Protein AF-A0A536BMU5-F1 (afdb_monomer)

Nearest PDB structures (foldseek):
  5yei-assembly2_E  TM=9.840E-01  e=1.127E-15  Pseudomonas aeruginosa PAO1
  3ab2-assembly2_G  TM=9.308E-01  e=4.205E-14  Corynebacterium glutamicum
  3ab2-assembly1_C  TM=9.371E-01  e=3.118E-13  Corynebacterium glutamicum
  3l76-assembly1_B  TM=8.341E-01  e=1.634E-13  Synechocystis sp. PCC 6803
  3ab2-assembly3_I  TM=9.036E-01  e=4.136E-12  Corynebacterium glutamicum

Sequence (186 aa):
MARPVLVQKFGGSSLGTPGRIKRAAKRVAASQRAGYDVVVVVSAMGDSTDRLLTLASRIAKDPAARELDLLLSTGEGVSAPLMSMALTELGVPAVSLLGFQAGIQTDRRHAKARIVGLTPGRIERELAAGNVVVVAGFQGSRRRLARSSPTCAASTPRIHDSCRMRDCCPISPTRRCSSWPALAPA

Radius of gyration: 17.26 Å; Cα contacts (8 Å, |Δi|>4): 324; chains: 1; bounding box: 46×47×44 Å

Foldseek 3Di:
DDFAADEAEDEQVQAQDLVSLLVVLVVQLVVLVVRYLYEYEYAFHHCVLVVLVVVVCVVDVDDDLLVNLVSRLVRLVVRQVSSQVSNVVVVAAADEDEAVLCQFAWDPDAPATDGPDGDRVNVVVCSVVRYHYYYHAFWHDHDDPDDDDDDDDDDDPRRTGTHHCVPDDDDDPDDDPPPDDDDDDD

Mean predicted aligned error: 11.59 Å

Secondary structure (DSSP, 8-state):
-PPPEEEEEE-HHHHSSHHHHHHHHHHHHHHHHTT-EEEEEE---TTHHHHHHHHHHHH-SS--HHHHHHHHHHHHHHHHHHHHHHHHHTT--EEEE-TTTTTEEE-S-TTSPPEEEE-THHHHHHHHTTPEEEEESS-BEE------------------B---GGG-PPP-SSS-GGGPPPPPP-

Structure (mmCIF, N/CA/C/O backbone):
data_AF-A0A536BMU5-F1
#
_entry.id   AF-A0A536BMU5-F1
#
loop_
_atom_site.group_PDB
_atom_site.id
_atom_site.type_symbol
_atom_site.label_atom_id
_atom_site.label_alt_id
_atom_site.label_comp_id
_atom_site.label_asym_id
_atom_site.label_entity_id
_atom_site.label_seq_id
_atom_site.pdbx_PDB_ins_code
_atom_site.Cartn_x
_atom_site.Cartn_y
_atom_site.Cartn_z
_atom_site.occupancy
_atom_site.B_iso_or_equiv
_atom_site.auth_seq_id
_atom_site.auth_comp_id
_atom_site.auth_asym_id
_atom_site.auth_atom_id
_atom_site.pdbx_PDB_model_num
ATOM 1 N N . MET A 1 1 ? -22.580 -1.652 16.372 1.00 56.22 1 MET A N 1
ATOM 2 C CA . MET A 1 1 ? -22.735 -0.679 15.266 1.00 56.22 1 MET A CA 1
ATOM 3 C C . MET A 1 1 ? -21.602 -0.904 14.279 1.00 56.22 1 MET A C 1
ATOM 5 O O . MET A 1 1 ? -20.488 -1.130 14.733 1.00 56.22 1 MET A O 1
ATOM 9 N N . ALA A 1 2 ? -21.873 -0.912 12.972 1.00 75.56 2 ALA A N 1
ATOM 10 C CA . ALA A 1 2 ? -20.825 -1.078 11.962 1.00 75.56 2 ALA A CA 1
ATOM 11 C C . ALA A 1 2 ? -19.946 0.182 11.911 1.00 75.56 2 ALA A C 1
ATOM 13 O O . ALA A 1 2 ? -20.477 1.292 11.834 1.00 75.56 2 ALA A O 1
ATOM 14 N N . ARG A 1 3 ? -18.623 0.013 11.987 1.00 86.00 3 ARG A N 1
ATOM 15 C CA . ARG A 1 3 ? -17.668 1.121 11.890 1.00 86.00 3 ARG A CA 1
ATOM 16 C C . ARG A 1 3 ? -17.607 1.607 10.434 1.00 86.00 3 ARG A C 1
ATOM 18 O O . ARG A 1 3 ? -17.659 0.787 9.516 1.00 86.00 3 ARG A O 1
ATOM 25 N N . PRO A 1 4 ? -17.538 2.923 10.181 1.00 92.62 4 PRO A N 1
ATOM 26 C CA . PRO A 1 4 ? -17.356 3.430 8.827 1.00 92.62 4 PRO A CA 1
ATOM 27 C C . PRO A 1 4 ? -15.986 3.004 8.281 1.00 92.62 4 PRO A C 1
ATOM 29 O O . PRO A 1 4 ? -14.971 3.116 8.971 1.00 92.62 4 PRO A O 1
ATOM 32 N N . VAL A 1 5 ? -15.959 2.537 7.030 1.00 92.88 5 VAL A N 1
ATOM 33 C CA . VAL A 1 5 ? -14.720 2.129 6.354 1.00 92.88 5 VAL A CA 1
ATOM 34 C C . VAL A 1 5 ? -14.043 3.349 5.731 1.00 92.88 5 VAL A C 1
ATOM 36 O O . VAL A 1 5 ? -14.660 4.078 4.955 1.00 92.88 5 VAL A O 1
ATOM 39 N N . LEU A 1 6 ? -12.763 3.549 6.039 1.00 92.81 6 LEU A N 1
ATOM 40 C CA . LEU A 1 6 ? -11.922 4.612 5.500 1.00 92.81 6 LEU A CA 1
ATOM 41 C C . LEU A 1 6 ? -10.779 4.018 4.675 1.00 92.81 6 LEU A C 1
ATOM 43 O O . LEU A 1 6 ? -9.982 3.229 5.181 1.00 92.81 6 LEU A O 1
ATOM 47 N N . VAL A 1 7 ? -10.655 4.453 3.420 1.00 92.88 7 VAL A N 1
ATOM 48 C CA . VAL A 1 7 ? -9.550 4.058 2.536 1.00 92.88 7 VAL A CA 1
ATOM 49 C C . VAL A 1 7 ? -8.518 5.184 2.459 1.00 92.88 7 VAL A C 1
ATOM 51 O O . VAL A 1 7 ? -8.843 6.288 2.030 1.00 92.88 7 VAL A O 1
ATOM 54 N N . GLN A 1 8 ? -7.270 4.912 2.847 1.00 92.38 8 GLN A N 1
ATOM 55 C CA . GLN A 1 8 ? -6.164 5.878 2.811 1.00 92.38 8 GLN A CA 1
ATOM 56 C C . GLN A 1 8 ? -5.080 5.427 1.839 1.00 92.38 8 GLN A C 1
ATOM 58 O O . GLN A 1 8 ? -4.524 4.343 1.988 1.00 92.38 8 GLN A O 1
ATOM 63 N N . LYS A 1 9 ? -4.734 6.266 0.861 1.00 92.56 9 LYS A N 1
ATOM 64 C CA . LYS A 1 9 ? -3.684 5.964 -0.118 1.00 92.56 9 LYS A CA 1
ATOM 65 C C . LYS A 1 9 ? -2.405 6.738 0.186 1.00 92.56 9 LYS A C 1
ATOM 67 O O . LYS A 1 9 ? -2.439 7.959 0.301 1.00 92.56 9 LYS A O 1
ATOM 72 N N . PHE A 1 10 ? -1.271 6.043 0.204 1.00 91.06 10 PHE A N 1
ATOM 73 C CA . PHE A 1 10 ? 0.055 6.637 0.365 1.00 91.06 10 PHE A CA 1
ATOM 74 C C . PHE A 1 10 ? 0.912 6.385 -0.876 1.00 91.06 10 PHE A C 1
ATOM 76 O O . PHE A 1 10 ? 1.211 5.245 -1.234 1.00 91.06 10 PHE A O 1
ATOM 83 N N . GLY A 1 11 ? 1.300 7.474 -1.543 1.00 87.75 11 GLY A N 1
ATOM 84 C CA . GLY A 1 11 ? 2.200 7.433 -2.695 1.00 87.75 11 GLY A CA 1
ATOM 85 C C . GLY A 1 11 ? 3.668 7.255 -2.295 1.00 87.75 11 GLY A C 1
ATOM 86 O O . GLY A 1 11 ? 4.028 7.352 -1.121 1.00 87.75 11 GLY A O 1
ATOM 87 N N . GLY A 1 12 ? 4.540 7.055 -3.288 1.00 84.62 12 GLY A N 1
ATOM 88 C CA . GLY A 1 12 ? 5.969 6.821 -3.053 1.00 84.62 12 GLY A CA 1
ATOM 89 C C . GLY A 1 12 ? 6.676 7.952 -2.300 1.00 84.62 12 GLY A C 1
ATOM 90 O O . GLY A 1 12 ? 7.516 7.683 -1.441 1.00 84.62 12 GLY A O 1
ATOM 91 N N . SER A 1 13 ? 6.272 9.211 -2.504 1.00 85.25 13 SER A N 1
ATOM 92 C CA . SER A 1 13 ? 6.794 10.353 -1.740 1.00 85.25 13 SER A CA 1
ATOM 93 C C . SER A 1 13 ? 6.479 10.250 -0.243 1.00 85.25 13 SER A C 1
ATOM 95 O O . SER A 1 13 ? 7.315 10.625 0.576 1.00 85.25 13 SER A O 1
ATOM 97 N N . SER A 1 14 ? 5.338 9.672 0.137 1.00 85.88 14 SER A N 1
ATOM 98 C CA . SER A 1 14 ? 4.928 9.458 1.531 1.00 85.88 14 SER A CA 1
ATOM 99 C C . SER A 1 14 ? 5.579 8.232 2.179 1.00 85.88 14 SER A C 1
ATOM 101 O O . SER A 1 14 ? 5.512 8.092 3.396 1.00 85.88 14 SER A O 1
ATOM 103 N N . LEU A 1 15 ? 6.217 7.358 1.394 1.00 91.00 15 LEU A N 1
ATOM 104 C CA . LEU A 1 15 ? 6.793 6.088 1.858 1.00 91.00 15 LEU A CA 1
ATOM 105 C C . LEU A 1 15 ? 8.305 5.977 1.603 1.00 91.00 15 LEU A C 1
ATOM 107 O O . LEU A 1 15 ? 8.914 4.969 1.936 1.00 91.00 15 LEU A O 1
ATOM 111 N N . GLY A 1 16 ? 8.933 7.011 1.034 1.00 88.56 16 GLY A N 1
ATOM 112 C CA . GLY A 1 16 ? 10.317 6.947 0.549 1.00 88.56 16 GLY A CA 1
ATOM 113 C C . GLY A 1 16 ? 11.402 6.736 1.610 1.00 88.56 16 GLY A C 1
ATOM 114 O O . GLY A 1 16 ? 12.528 6.411 1.253 1.00 88.56 16 GLY A O 1
ATOM 115 N N . THR A 1 17 ? 11.099 6.899 2.901 1.00 92.94 17 THR A N 1
ATOM 116 C CA . THR A 1 17 ? 12.045 6.609 3.991 1.00 92.94 17 THR A CA 1
ATOM 117 C C . THR A 1 17 ? 11.330 5.977 5.187 1.00 92.94 17 THR A C 1
ATOM 119 O O . THR A 1 17 ? 10.135 6.237 5.377 1.00 92.94 17 THR A O 1
ATOM 122 N N . PRO A 1 18 ? 12.036 5.235 6.066 1.00 95.00 18 PRO A N 1
ATOM 123 C CA . PRO A 1 18 ? 11.440 4.672 7.280 1.00 95.00 18 PRO A CA 1
ATOM 124 C C . PRO A 1 18 ? 10.725 5.718 8.149 1.00 95.00 18 PRO A C 1
ATOM 126 O O . PRO A 1 18 ? 9.629 5.479 8.648 1.00 95.00 18 PRO A O 1
ATOM 129 N N . GLY A 1 19 ? 11.291 6.924 8.279 1.00 96.12 19 GLY A N 1
ATOM 130 C CA . GLY A 1 19 ? 10.653 8.022 9.012 1.00 96.12 19 GLY A CA 1
ATOM 131 C C . GLY A 1 19 ? 9.366 8.535 8.353 1.00 96.12 19 GLY A C 1
ATOM 132 O O . GLY A 1 19 ? 8.440 8.957 9.045 1.00 96.12 19 GLY A O 1
ATOM 133 N N . ARG A 1 20 ? 9.265 8.494 7.018 1.00 96.06 20 ARG A N 1
ATOM 134 C CA . ARG A 1 20 ? 8.022 8.821 6.300 1.00 96.06 20 ARG A CA 1
ATOM 135 C C . ARG A 1 20 ? 6.965 7.726 6.477 1.00 96.06 20 ARG A C 1
ATOM 137 O O . ARG A 1 20 ? 5.832 8.068 6.802 1.00 96.06 20 ARG A O 1
ATOM 144 N N . ILE A 1 21 ? 7.355 6.449 6.428 1.00 96.62 21 ILE A N 1
ATOM 145 C CA . ILE A 1 21 ? 6.466 5.313 6.734 1.00 96.62 21 ILE A CA 1
ATOM 146 C C . ILE A 1 21 ? 5.917 5.426 8.161 1.00 96.62 21 ILE A C 1
ATOM 148 O O . ILE A 1 21 ? 4.706 5.394 8.355 1.00 96.62 21 ILE A O 1
ATOM 152 N N . LYS A 1 22 ? 6.773 5.672 9.164 1.00 97.56 22 LYS A N 1
ATOM 153 C CA . LYS A 1 22 ? 6.330 5.876 10.557 1.00 97.56 22 LYS A CA 1
ATOM 154 C C . LYS A 1 22 ? 5.353 7.050 10.695 1.00 97.56 22 LYS A C 1
ATOM 156 O O . LYS A 1 22 ? 4.396 6.968 11.460 1.00 97.56 22 LYS A O 1
ATOM 161 N N . ARG A 1 23 ? 5.557 8.148 9.955 1.00 97.50 23 ARG A N 1
ATOM 162 C CA . ARG A 1 23 ? 4.613 9.284 9.931 1.00 97.50 23 ARG A CA 1
ATOM 163 C C . ARG A 1 23 ? 3.272 8.913 9.298 1.00 97.50 23 ARG A C 1
ATOM 165 O O . ARG A 1 23 ? 2.240 9.286 9.848 1.00 97.50 23 ARG A O 1
ATOM 172 N N . ALA A 1 24 ? 3.276 8.170 8.193 1.00 97.19 24 ALA A N 1
ATOM 173 C CA . ALA A 1 24 ? 2.057 7.648 7.579 1.00 97.19 24 ALA A CA 1
ATOM 174 C C . ALA A 1 24 ? 1.306 6.704 8.537 1.00 97.19 24 ALA A C 1
ATOM 176 O O . ALA A 1 24 ? 0.105 6.871 8.743 1.00 97.19 24 ALA A O 1
ATOM 177 N N . ALA A 1 25 ? 2.016 5.788 9.203 1.00 98.06 25 ALA A N 1
ATOM 178 C CA . ALA A 1 25 ? 1.443 4.860 10.179 1.00 98.06 25 ALA A CA 1
ATOM 179 C C . ALA A 1 25 ? 0.762 5.588 11.347 1.00 98.06 25 ALA A C 1
ATOM 181 O O . ALA A 1 25 ? -0.344 5.221 11.734 1.00 98.06 25 ALA A O 1
ATOM 182 N N . LYS A 1 26 ? 1.351 6.682 11.852 1.00 98.19 26 LYS A N 1
ATOM 183 C CA . LYS A 1 26 ? 0.716 7.521 12.885 1.00 98.19 26 LYS A CA 1
ATOM 184 C C . LYS A 1 26 ? -0.622 8.116 12.432 1.00 98.19 26 LYS A C 1
ATOM 186 O O . LYS A 1 26 ? -1.554 8.159 13.230 1.00 98.19 26 LYS A O 1
ATOM 191 N N . ARG A 1 27 ? -0.733 8.552 11.171 1.00 97.75 27 ARG A N 1
ATOM 192 C CA . ARG A 1 27 ? -1.992 9.082 10.609 1.00 97.7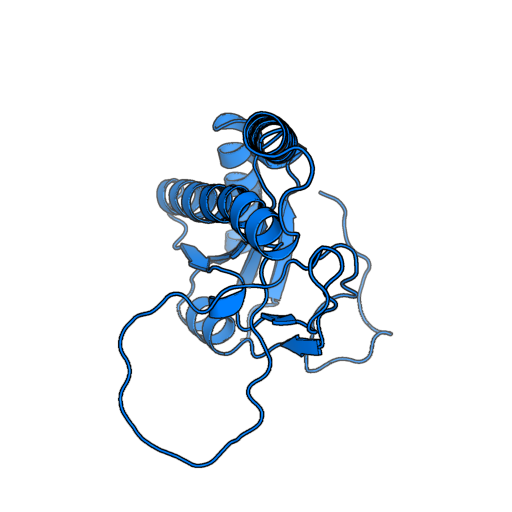5 27 ARG A CA 1
ATOM 193 C C . ARG A 1 27 ? -3.064 7.995 10.535 1.00 97.75 27 ARG A C 1
ATOM 195 O O . ARG A 1 27 ? -4.182 8.206 10.987 1.00 97.75 27 ARG A O 1
ATOM 202 N N . VAL A 1 28 ? -2.692 6.811 10.055 1.00 97.69 28 VAL A N 1
ATOM 203 C CA . VAL A 1 28 ? -3.586 5.645 9.991 1.00 97.69 28 VAL A CA 1
ATOM 204 C C . VAL A 1 28 ? -4.045 5.210 11.385 1.00 97.69 28 VAL A C 1
ATOM 206 O O . VAL A 1 28 ? -5.237 5.002 11.601 1.00 97.69 28 VAL A O 1
ATOM 209 N N . ALA A 1 29 ? -3.124 5.140 12.349 1.00 97.81 29 ALA A N 1
ATOM 210 C CA . ALA A 1 29 ? -3.434 4.814 13.737 1.00 97.81 29 ALA A CA 1
ATOM 211 C C . ALA A 1 29 ? -4.411 5.822 14.360 1.00 97.81 29 ALA A C 1
ATOM 213 O O . ALA A 1 29 ? -5.334 5.429 15.069 1.00 97.81 29 ALA A O 1
ATOM 214 N N . ALA A 1 30 ? -4.252 7.117 14.069 1.00 97.69 30 ALA A N 1
ATOM 215 C CA . ALA A 1 30 ? -5.191 8.141 14.519 1.00 97.69 30 ALA A CA 1
ATOM 216 C C . ALA A 1 30 ? -6.602 7.908 13.954 1.00 97.69 30 ALA A C 1
ATOM 218 O O . ALA A 1 30 ? -7.574 7.975 14.703 1.00 97.69 30 ALA A O 1
ATOM 219 N N . SER A 1 31 ? -6.725 7.555 12.671 1.00 96.81 31 SER A N 1
ATOM 220 C CA . SER A 1 31 ? -8.022 7.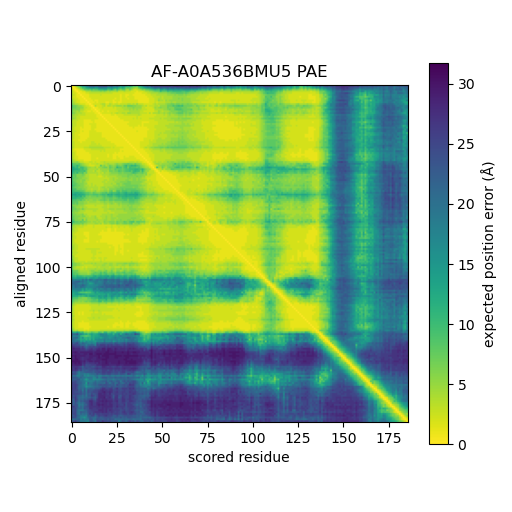218 12.074 1.00 96.81 31 SER A CA 1
ATOM 221 C C . SER A 1 31 ? -8.650 5.969 12.691 1.00 96.81 31 SER A C 1
ATOM 223 O O . SER A 1 31 ? -9.841 5.967 12.985 1.00 96.81 31 SER A O 1
ATOM 225 N N . GLN A 1 32 ? -7.868 4.918 12.947 1.00 94.94 32 GLN A N 1
ATOM 226 C CA . GLN A 1 32 ? -8.397 3.725 13.609 1.00 94.94 32 GLN A CA 1
ATOM 227 C C . GLN A 1 32 ? -8.887 4.052 15.032 1.00 94.94 32 GLN A C 1
ATOM 229 O O . GLN A 1 32 ? -9.963 3.613 15.432 1.00 94.94 32 GLN A O 1
ATOM 234 N N . ARG A 1 33 ? -8.154 4.880 15.788 1.00 94.75 33 ARG A N 1
ATOM 235 C CA . ARG A 1 33 ? -8.574 5.339 17.128 1.00 94.75 33 ARG A CA 1
ATOM 236 C C . ARG A 1 33 ? -9.817 6.227 17.092 1.00 94.75 33 ARG A C 1
ATOM 238 O O . ARG A 1 33 ? -10.594 6.207 18.036 1.00 94.75 33 ARG A O 1
ATOM 245 N N . ALA A 1 34 ? -10.039 6.946 15.994 1.00 95.69 34 ALA A N 1
ATOM 246 C CA . ALA A 1 34 ? -11.246 7.736 15.766 1.00 95.69 34 ALA A CA 1
ATOM 247 C C . ALA A 1 34 ? -12.487 6.889 15.406 1.00 95.69 34 ALA A C 1
ATOM 249 O O . ALA A 1 34 ? -13.532 7.448 15.086 1.00 95.69 34 ALA A O 1
ATOM 250 N N . GLY A 1 35 ? -12.396 5.554 15.446 1.00 94.81 35 GLY A N 1
ATOM 251 C CA . GLY A 1 35 ? -13.547 4.669 15.255 1.00 94.81 35 GLY A CA 1
ATOM 252 C C . GLY A 1 35 ? -13.739 4.157 13.827 1.00 94.81 35 GLY A C 1
ATOM 253 O O . GLY A 1 35 ? -14.723 3.471 13.568 1.00 94.81 35 GLY A O 1
ATOM 254 N N . TYR A 1 36 ? -12.796 4.397 12.912 1.00 95.94 36 TYR A N 1
ATOM 255 C CA . TYR A 1 36 ? -12.872 3.888 11.536 1.00 95.94 36 TYR A CA 1
ATOM 256 C C . TYR A 1 36 ? -12.293 2.478 11.405 1.00 95.94 36 TYR A C 1
ATOM 258 O O . TYR A 1 36 ? -11.326 2.141 12.093 1.00 95.94 36 TYR A O 1
ATOM 266 N N . ASP A 1 37 ? -12.853 1.698 10.485 1.00 95.50 37 ASP A N 1
ATOM 267 C CA . ASP A 1 37 ? -12.208 0.512 9.919 1.00 95.50 37 ASP A CA 1
ATOM 268 C C . ASP A 1 37 ? -11.332 0.973 8.756 1.00 95.50 37 ASP A C 1
ATOM 270 O O . ASP A 1 37 ? -11.821 1.601 7.818 1.00 95.50 37 ASP A O 1
ATOM 274 N N . VAL A 1 38 ? -10.021 0.740 8.824 1.00 96.25 38 VAL A N 1
ATOM 275 C CA . VAL A 1 38 ? -9.079 1.393 7.904 1.00 96.25 38 VAL A CA 1
ATOM 276 C C . VAL A 1 38 ? -8.482 0.400 6.916 1.00 96.25 38 VAL A C 1
ATOM 278 O O . VAL A 1 38 ? -7.874 -0.599 7.299 1.00 96.25 38 VAL A O 1
ATOM 281 N N . VAL A 1 39 ? -8.593 0.735 5.631 1.00 95.94 39 VAL A N 1
ATOM 282 C CA . VAL A 1 39 ? -7.858 0.089 4.542 1.00 95.94 39 VAL A CA 1
ATOM 283 C C . VAL A 1 39 ? -6.810 1.066 4.027 1.00 95.94 39 VAL A C 1
ATOM 285 O O . VAL A 1 39 ? -7.115 2.182 3.616 1.00 95.94 39 VAL A O 1
ATOM 288 N N . VAL A 1 40 ? -5.554 0.653 4.032 1.00 95.31 40 VAL A N 1
ATOM 289 C CA . VAL A 1 40 ? -4.428 1.429 3.529 1.00 95.31 40 VAL A CA 1
ATOM 290 C C . VAL A 1 40 ? -4.036 0.892 2.163 1.00 95.31 40 VAL A C 1
ATOM 292 O O . VAL A 1 40 ? -3.849 -0.304 2.009 1.00 95.31 40 VAL A O 1
ATOM 295 N N . VAL A 1 41 ? -3.853 1.761 1.178 1.00 92.88 41 VAL A N 1
ATOM 296 C CA . VAL A 1 41 ? -3.272 1.416 -0.122 1.00 92.88 41 VAL A CA 1
ATOM 297 C C . VAL A 1 41 ? -1.886 2.038 -0.210 1.00 92.88 41 VAL A C 1
ATOM 299 O O . VAL A 1 41 ? -1.743 3.253 -0.068 1.00 92.88 41 VAL A O 1
ATOM 302 N N . VAL A 1 42 ? -0.867 1.230 -0.482 1.00 91.31 42 VAL A N 1
ATOM 303 C CA . VAL A 1 42 ? 0.521 1.694 -0.607 1.00 91.31 42 VAL A CA 1
ATOM 304 C C . VAL A 1 42 ? 1.051 1.519 -2.027 1.00 91.31 42 VAL A C 1
ATOM 306 O O . VAL A 1 42 ? 0.702 0.566 -2.720 1.00 91.31 42 VAL A O 1
ATOM 309 N N . SER A 1 43 ? 1.907 2.447 -2.452 1.00 88.19 43 SER A N 1
ATOM 310 C CA . SER A 1 43 ? 2.739 2.312 -3.657 1.00 88.19 43 SER A CA 1
ATOM 311 C C . SER A 1 43 ? 4.180 1.939 -3.304 1.00 88.19 43 SER A C 1
ATOM 313 O O . SER A 1 43 ? 4.549 1.879 -2.128 1.00 88.19 43 SER A O 1
ATOM 315 N N . ALA A 1 44 ? 5.012 1.713 -4.320 1.00 85.00 44 ALA A N 1
ATOM 316 C CA . ALA A 1 44 ? 6.443 1.492 -4.143 1.00 85.00 44 ALA A CA 1
ATOM 317 C C . ALA A 1 44 ? 7.112 2.682 -3.420 1.00 85.00 44 ALA A C 1
ATOM 319 O O . ALA A 1 44 ? 6.675 3.829 -3.538 1.00 85.00 44 ALA A O 1
ATOM 320 N N . MET A 1 45 ? 8.162 2.414 -2.641 1.00 87.31 45 MET A N 1
ATOM 321 C CA . MET A 1 45 ? 8.840 3.430 -1.825 1.00 87.31 45 MET A CA 1
ATOM 322 C C . MET A 1 45 ? 9.666 4.393 -2.687 1.00 87.31 45 MET A C 1
ATOM 324 O O . MET A 1 45 ? 10.583 3.941 -3.370 1.00 87.31 45 MET A O 1
ATOM 328 N N . GLY A 1 46 ? 9.422 5.706 -2.603 1.00 82.81 46 GLY A N 1
ATOM 329 C CA . GLY A 1 46 ? 10.248 6.727 -3.268 1.00 82.81 46 GLY A CA 1
ATOM 330 C C . GLY A 1 46 ? 10.529 6.404 -4.740 1.00 82.81 46 GLY A C 1
ATOM 331 O O . GLY A 1 46 ? 9.617 6.026 -5.470 1.00 82.81 46 GLY A O 1
ATOM 332 N N . ASP A 1 47 ? 11.804 6.464 -5.124 1.00 81.44 47 ASP A N 1
ATOM 333 C CA . ASP A 1 47 ? 12.270 6.218 -6.498 1.00 81.44 47 ASP A CA 1
ATOM 334 C C . ASP A 1 47 ? 12.577 4.730 -6.769 1.00 81.44 47 ASP A C 1
ATOM 336 O O . ASP A 1 47 ? 13.333 4.384 -7.677 1.00 81.44 47 ASP A O 1
ATOM 340 N N . SER A 1 48 ? 12.051 3.806 -5.954 1.00 82.44 48 SER A N 1
ATOM 341 C CA . SER A 1 48 ? 12.316 2.365 -6.118 1.00 82.44 48 SER A CA 1
ATOM 342 C C . SER A 1 48 ? 11.852 1.831 -7.473 1.00 82.44 48 SER A C 1
ATOM 344 O O . SER A 1 48 ? 12.557 1.019 -8.066 1.00 82.44 48 SER A O 1
ATOM 346 N N . THR A 1 49 ? 10.729 2.325 -8.002 1.00 82.69 49 THR A N 1
ATOM 347 C CA . THR A 1 49 ? 10.272 2.003 -9.362 1.00 82.69 49 THR A CA 1
ATOM 348 C C . THR A 1 49 ? 11.333 2.377 -10.397 1.00 82.69 49 THR A C 1
ATOM 350 O O . THR A 1 49 ? 11.693 1.540 -11.220 1.00 82.69 49 THR A O 1
ATOM 353 N N . ASP A 1 50 ? 11.898 3.582 -10.317 1.00 84.38 50 ASP A N 1
ATOM 354 C CA . ASP A 1 50 ? 12.890 4.065 -11.285 1.00 84.38 50 ASP A CA 1
ATOM 355 C C . ASP A 1 50 ? 14.209 3.289 -11.184 1.00 84.38 50 ASP A C 1
ATOM 357 O O . ASP A 1 50 ? 14.838 2.971 -12.198 1.00 84.38 50 ASP A O 1
ATOM 361 N N . ARG A 1 51 ? 14.601 2.893 -9.966 1.00 87.00 51 ARG A N 1
ATOM 362 C CA . ARG A 1 51 ? 15.759 2.012 -9.742 1.00 87.00 51 ARG A CA 1
ATOM 363 C C . ARG A 1 51 ? 15.551 0.633 -10.368 1.00 87.00 51 ARG A C 1
ATOM 365 O O . ARG A 1 51 ? 16.467 0.123 -11.007 1.00 87.00 51 ARG A O 1
ATOM 372 N N . LEU A 1 52 ? 14.362 0.046 -10.218 1.00 88.56 52 LEU A N 1
ATOM 373 C CA . LEU A 1 52 ? 14.022 -1.249 -10.815 1.00 88.56 52 LEU A CA 1
ATOM 374 C C . LEU A 1 52 ? 13.963 -1.173 -12.348 1.00 88.56 52 LEU A C 1
ATOM 376 O O . LEU A 1 52 ? 14.485 -2.064 -13.013 1.00 88.56 52 LEU A O 1
ATOM 380 N N . LEU A 1 53 ? 13.411 -0.094 -12.914 1.00 87.69 53 LEU A N 1
ATOM 381 C CA . LEU A 1 53 ? 13.431 0.157 -14.362 1.00 87.69 53 LEU A CA 1
ATOM 382 C C . LEU A 1 53 ? 14.863 0.282 -14.896 1.00 87.69 53 LEU A C 1
ATOM 384 O O . LEU A 1 53 ? 15.199 -0.315 -15.917 1.00 87.69 53 LEU A O 1
ATOM 388 N N . THR A 1 54 ? 15.720 1.013 -14.178 1.00 91.06 54 THR A N 1
ATOM 389 C CA . THR A 1 54 ? 17.142 1.161 -14.523 1.00 91.06 54 THR A CA 1
ATOM 390 C C . THR A 1 54 ? 17.884 -0.172 -14.446 1.00 91.06 54 THR A C 1
ATOM 392 O O . THR A 1 54 ? 18.766 -0.445 -15.255 1.00 91.06 54 THR A O 1
ATOM 395 N N . LEU A 1 55 ? 17.547 -1.022 -13.474 1.00 91.50 55 LEU A N 1
ATOM 396 C CA . LEU A 1 55 ? 18.127 -2.356 -13.372 1.00 91.50 55 LEU A CA 1
ATOM 397 C C . LEU A 1 55 ? 17.675 -3.245 -14.537 1.00 91.50 55 LEU A C 1
ATOM 39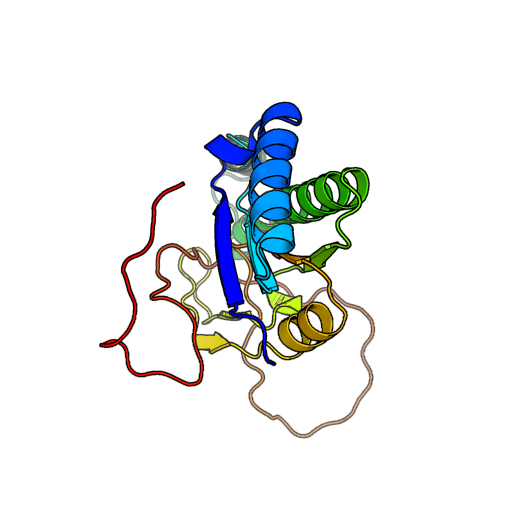9 O O . LEU A 1 55 ? 18.509 -3.894 -15.160 1.00 91.50 55 LEU A O 1
ATOM 403 N N . ALA A 1 56 ? 16.382 -3.232 -14.871 1.00 92.44 56 ALA A N 1
ATOM 404 C CA . ALA A 1 56 ? 15.838 -4.001 -15.986 1.00 92.44 56 ALA A CA 1
ATOM 405 C C . ALA A 1 56 ? 16.485 -3.615 -17.323 1.00 92.44 56 ALA A C 1
ATOM 407 O O . ALA A 1 56 ? 16.875 -4.499 -18.082 1.00 92.44 56 ALA A O 1
ATOM 408 N N . SER A 1 57 ? 16.668 -2.314 -17.580 1.00 91.00 57 SER A N 1
ATOM 409 C CA . SER A 1 57 ? 17.271 -1.826 -18.828 1.00 91.00 57 SER A CA 1
ATOM 410 C C . SER A 1 57 ? 18.749 -2.195 -18.982 1.00 91.00 57 SER A C 1
ATOM 412 O O . SER A 1 57 ? 19.242 -2.301 -20.103 1.00 91.00 57 SER A O 1
ATOM 414 N N . ARG A 1 58 ? 19.458 -2.437 -17.871 1.00 93.44 58 ARG A N 1
ATOM 415 C CA . ARG A 1 58 ? 20.834 -2.962 -17.881 1.00 93.44 58 ARG A CA 1
ATOM 416 C C . ARG A 1 58 ? 20.905 -4.457 -18.190 1.00 93.44 58 ARG A C 1
ATOM 418 O O . ARG A 1 58 ? 21.955 -4.922 -18.616 1.00 93.44 58 ARG A O 1
ATOM 425 N N . ILE A 1 59 ? 19.819 -5.198 -17.966 1.00 94.88 59 ILE A N 1
ATOM 426 C CA . ILE A 1 59 ? 19.735 -6.638 -18.248 1.00 94.88 59 ILE A CA 1
ATOM 427 C C . ILE A 1 59 ? 19.208 -6.893 -19.662 1.00 94.88 59 ILE A C 1
ATOM 429 O O . ILE A 1 59 ? 19.744 -7.738 -20.374 1.00 94.88 59 ILE A O 1
ATOM 433 N N . ALA A 1 60 ? 18.170 -6.168 -20.082 1.00 92.06 60 ALA A N 1
ATOM 434 C CA . ALA A 1 60 ? 17.549 -6.325 -21.390 1.00 92.06 60 ALA A CA 1
ATOM 435 C C . ALA A 1 60 ? 17.172 -4.963 -21.983 1.00 92.06 60 ALA A C 1
ATOM 437 O O . ALA A 1 60 ? 16.550 -4.135 -21.320 1.00 92.06 60 ALA A O 1
ATOM 438 N N . LYS A 1 61 ? 17.501 -4.755 -23.265 1.00 88.00 61 LYS A N 1
ATOM 439 C CA . LYS A 1 61 ? 17.138 -3.537 -24.012 1.00 88.00 61 LYS A CA 1
ATOM 440 C C . LYS A 1 61 ? 15.623 -3.410 -24.222 1.00 88.00 61 LYS A C 1
ATOM 442 O O . LYS A 1 61 ? 15.111 -2.297 -24.244 1.00 88.00 61 LYS A O 1
ATOM 447 N N . ASP A 1 62 ? 14.935 -4.543 -24.363 1.00 89.38 62 ASP A N 1
ATOM 448 C CA . ASP A 1 62 ? 13.479 -4.634 -24.509 1.00 89.38 62 ASP A CA 1
ATOM 449 C C . ASP A 1 62 ? 12.936 -5.748 -23.590 1.00 89.38 62 ASP A C 1
ATOM 451 O O . ASP A 1 62 ? 12.781 -6.897 -24.014 1.00 89.38 62 ASP A O 1
ATOM 455 N N . PRO A 1 63 ? 12.771 -5.475 -22.280 1.00 87.75 63 PRO A N 1
ATOM 456 C CA . PRO A 1 63 ? 12.283 -6.471 -21.339 1.00 87.75 63 PRO A CA 1
ATOM 457 C C . PRO A 1 63 ? 10.817 -6.801 -21.632 1.00 87.75 63 PRO A C 1
ATOM 459 O O . PRO A 1 63 ? 9.983 -5.913 -21.804 1.00 87.75 63 PRO A O 1
ATOM 462 N N . ALA A 1 64 ? 10.477 -8.092 -21.611 1.00 88.62 64 ALA A N 1
ATOM 463 C CA . ALA A 1 64 ? 9.098 -8.530 -21.781 1.00 88.62 64 ALA A CA 1
ATOM 464 C C . ALA A 1 64 ? 8.181 -7.839 -20.756 1.00 88.62 64 ALA A C 1
ATOM 466 O O . ALA A 1 64 ? 8.414 -7.926 -19.548 1.00 88.62 64 ALA A O 1
ATOM 467 N N . ALA A 1 65 ? 7.105 -7.203 -21.231 1.00 82.25 65 ALA A N 1
ATOM 468 C CA . ALA A 1 65 ? 6.204 -6.396 -20.400 1.00 82.25 65 ALA A CA 1
ATOM 469 C C . ALA A 1 65 ? 5.678 -7.143 -19.161 1.00 82.25 65 ALA A C 1
ATOM 471 O O . ALA A 1 65 ? 5.543 -6.561 -18.090 1.00 82.25 65 ALA A O 1
ATOM 472 N N . ARG A 1 66 ? 5.444 -8.453 -19.292 1.00 85.19 66 ARG A N 1
ATOM 473 C CA . ARG A 1 66 ? 5.034 -9.330 -18.189 1.00 85.19 66 ARG A CA 1
ATOM 474 C C . ARG A 1 66 ? 6.081 -9.416 -17.072 1.00 85.19 66 ARG A C 1
ATOM 476 O O . ARG A 1 66 ? 5.729 -9.358 -15.899 1.00 85.19 66 ARG A O 1
ATOM 483 N N . GLU A 1 67 ? 7.353 -9.585 -17.419 1.00 88.12 67 GLU A N 1
ATOM 484 C CA . GLU A 1 67 ? 8.428 -9.713 -16.426 1.00 88.12 67 GLU A CA 1
ATOM 485 C C . GLU A 1 67 ? 8.766 -8.353 -15.812 1.00 88.12 67 GLU A C 1
ATOM 487 O O . GLU A 1 67 ? 9.066 -8.263 -14.622 1.00 88.12 67 GLU A O 1
ATOM 492 N N . LEU A 1 68 ? 8.617 -7.274 -16.587 1.00 85.00 68 LEU A N 1
ATOM 493 C CA . LEU A 1 68 ? 8.709 -5.915 -16.064 1.00 85.00 68 LEU A CA 1
ATOM 494 C C . LEU A 1 68 ? 7.597 -5.630 -15.042 1.00 85.00 68 LEU A C 1
ATOM 496 O O . LEU A 1 68 ? 7.878 -5.103 -13.969 1.00 85.00 68 LEU A O 1
ATOM 500 N N . ASP A 1 69 ? 6.356 -6.027 -15.331 1.00 82.62 69 ASP A N 1
ATOM 501 C CA . ASP A 1 69 ? 5.233 -5.926 -14.392 1.00 82.62 69 ASP A CA 1
ATOM 502 C C . ASP A 1 69 ? 5.521 -6.680 -13.089 1.00 82.62 69 ASP A C 1
ATOM 504 O O . ASP A 1 69 ? 5.327 -6.136 -11.997 1.00 82.62 69 ASP A O 1
ATOM 508 N N . LEU A 1 70 ? 6.034 -7.910 -13.197 1.00 86.12 70 LEU A N 1
ATOM 509 C CA . LEU A 1 70 ? 6.418 -8.711 -12.040 1.00 86.12 70 LEU A CA 1
ATOM 510 C C . LEU A 1 70 ? 7.507 -8.010 -11.220 1.00 86.12 70 LEU A C 1
ATOM 512 O O . LEU A 1 70 ? 7.356 -7.877 -10.005 1.00 86.12 70 LEU A O 1
ATOM 516 N N . LEU A 1 71 ? 8.555 -7.503 -11.874 1.00 87.75 71 LEU A N 1
ATOM 517 C CA . LEU A 1 71 ? 9.640 -6.776 -11.222 1.00 87.75 71 LEU A CA 1
ATOM 518 C C . LEU A 1 71 ? 9.120 -5.544 -10.478 1.00 87.75 71 LEU A C 1
ATOM 520 O O . LEU A 1 71 ? 9.406 -5.376 -9.295 1.00 87.75 71 LEU A O 1
ATOM 524 N N . LEU A 1 72 ? 8.322 -4.700 -11.131 1.00 84.19 72 LEU A N 1
ATOM 525 C CA . LEU A 1 72 ? 7.792 -3.480 -10.519 1.00 84.19 72 LEU A CA 1
ATOM 526 C C . LEU A 1 72 ? 6.836 -3.778 -9.360 1.00 84.19 72 LEU A C 1
ATOM 528 O O . LEU A 1 72 ? 6.815 -3.036 -8.376 1.00 84.19 72 LEU A O 1
ATOM 532 N N . SER A 1 73 ? 6.102 -4.892 -9.429 1.00 82.06 73 SER A N 1
ATOM 533 C CA . SER A 1 73 ? 5.212 -5.328 -8.351 1.00 82.06 73 SER A CA 1
ATOM 534 C C . SER A 1 73 ? 5.955 -5.640 -7.042 1.00 82.06 73 SER A C 1
ATOM 536 O O . SER A 1 73 ? 5.367 -5.523 -5.964 1.00 82.06 73 SER A O 1
ATOM 538 N N . THR A 1 74 ? 7.251 -5.981 -7.106 1.00 85.81 74 THR A N 1
ATOM 539 C CA . THR A 1 74 ? 8.065 -6.251 -5.909 1.00 85.81 74 THR A CA 1
ATOM 540 C C . THR A 1 74 ? 8.246 -5.009 -5.040 1.00 85.81 74 THR A C 1
ATOM 542 O O . THR A 1 74 ? 8.209 -5.115 -3.816 1.00 85.81 74 THR A O 1
ATOM 545 N N . GLY A 1 75 ? 8.351 -3.817 -5.644 1.00 82.88 75 GLY A N 1
ATOM 546 C CA . GLY A 1 75 ? 8.533 -2.564 -4.906 1.00 82.88 75 GLY A CA 1
ATOM 547 C C . GLY A 1 75 ? 7.361 -2.249 -3.972 1.00 82.88 75 GLY A C 1
ATOM 548 O O . GLY A 1 75 ? 7.545 -1.673 -2.900 1.00 82.88 75 GLY A O 1
ATOM 549 N N . GLU A 1 76 ? 6.158 -2.677 -4.342 1.00 79.69 76 GLU A N 1
ATOM 550 C CA . GLU A 1 76 ? 4.955 -2.510 -3.522 1.00 79.69 76 GLU A CA 1
ATOM 551 C C . GLU A 1 76 ? 4.746 -3.656 -2.539 1.00 79.69 76 GLU A C 1
ATOM 553 O O . GLU A 1 76 ? 4.278 -3.447 -1.418 1.00 79.69 76 GLU A O 1
ATOM 558 N N . GLY A 1 77 ? 5.171 -4.860 -2.932 1.00 83.19 77 GLY A N 1
ATOM 559 C CA . GLY A 1 77 ? 5.283 -5.998 -2.027 1.00 83.19 77 GLY A CA 1
ATOM 560 C C . GLY A 1 77 ? 6.215 -5.726 -0.841 1.00 83.19 77 GLY A C 1
ATOM 561 O O . GLY A 1 77 ? 6.045 -6.346 0.200 1.00 83.19 77 GLY A O 1
ATOM 562 N N . VAL A 1 78 ? 7.148 -4.773 -0.963 1.00 90.62 78 VAL A N 1
ATOM 563 C CA . VAL A 1 78 ? 8.008 -4.303 0.136 1.00 90.62 78 VAL A CA 1
ATOM 564 C C . VAL A 1 78 ? 7.324 -3.236 0.998 1.00 90.62 78 VAL A C 1
ATOM 566 O O . VAL A 1 78 ? 7.423 -3.279 2.224 1.00 90.62 78 VAL A O 1
ATOM 569 N N . SER A 1 79 ? 6.616 -2.272 0.405 1.00 91.69 79 SER A N 1
ATOM 570 C CA . SER A 1 79 ? 6.036 -1.161 1.173 1.00 91.69 79 SER A CA 1
ATOM 571 C C . SER A 1 79 ? 4.865 -1.585 2.064 1.00 91.69 79 SER A C 1
ATOM 573 O O . SER A 1 79 ? 4.711 -1.048 3.165 1.00 91.69 79 SER A O 1
ATOM 575 N N . ALA A 1 80 ? 4.074 -2.575 1.639 1.00 94.00 80 ALA A N 1
ATOM 576 C CA . ALA A 1 80 ? 2.937 -3.082 2.406 1.00 94.00 80 ALA A CA 1
ATOM 577 C C . ALA A 1 80 ? 3.333 -3.709 3.760 1.00 94.00 80 ALA A C 1
ATOM 579 O O . ALA A 1 80 ? 2.810 -3.258 4.786 1.00 94.00 80 ALA A O 1
ATOM 580 N N . PRO A 1 81 ? 4.264 -4.683 3.831 1.00 95.88 81 PRO A N 1
ATOM 581 C CA . PRO A 1 81 ? 4.690 -5.250 5.106 1.00 95.88 81 PRO A CA 1
ATOM 582 C C . PRO A 1 81 ? 5.403 -4.222 5.988 1.00 95.88 81 PRO A C 1
ATOM 584 O O . PRO A 1 81 ? 5.166 -4.214 7.191 1.00 95.88 81 PRO A O 1
ATOM 587 N N . LEU A 1 82 ? 6.193 -3.297 5.426 1.00 96.75 82 LEU A N 1
ATOM 588 C CA . LEU A 1 82 ? 6.842 -2.239 6.216 1.00 96.75 82 LEU A CA 1
ATOM 589 C C . LEU A 1 82 ? 5.830 -1.312 6.901 1.00 96.75 82 LEU A C 1
ATOM 591 O O . LEU A 1 82 ? 6.009 -0.940 8.060 1.00 96.75 82 LEU A O 1
ATOM 595 N N . MET A 1 83 ? 4.754 -0.948 6.201 1.00 97.12 83 MET A N 1
ATOM 596 C CA . MET A 1 83 ? 3.659 -0.179 6.790 1.00 97.12 83 MET A CA 1
ATOM 597 C C . MET A 1 83 ? 2.924 -0.990 7.868 1.00 97.12 83 MET A C 1
ATOM 599 O O . MET A 1 83 ? 2.623 -0.447 8.928 1.00 97.12 83 MET A O 1
ATOM 603 N N . SER A 1 84 ? 2.686 -2.286 7.635 1.00 97.62 84 SER A N 1
ATOM 604 C CA . SER A 1 84 ? 2.077 -3.186 8.626 1.00 97.62 84 SER A CA 1
ATOM 605 C C . SER A 1 84 ? 2.925 -3.282 9.898 1.00 97.62 84 SER A C 1
ATOM 607 O O . SER A 1 84 ? 2.403 -3.080 10.988 1.00 97.62 84 SER A O 1
ATOM 609 N N . MET A 1 85 ? 4.241 -3.488 9.768 1.00 98.38 85 MET A N 1
ATOM 610 C CA . MET A 1 85 ? 5.186 -3.502 10.892 1.00 98.38 85 MET A CA 1
ATOM 611 C C . MET A 1 85 ? 5.157 -2.180 11.666 1.00 98.38 85 MET A C 1
ATOM 613 O O . MET A 1 85 ? 5.106 -2.179 12.892 1.00 98.38 85 MET A O 1
ATOM 617 N N . ALA A 1 86 ? 5.139 -1.045 10.959 1.00 98.12 86 ALA A N 1
ATOM 618 C CA . ALA A 1 86 ? 5.073 0.271 11.589 1.00 98.12 86 ALA A CA 1
ATOM 619 C C . ALA A 1 86 ? 3.751 0.515 12.340 1.00 98.12 86 ALA A C 1
ATOM 621 O O . ALA A 1 86 ? 3.746 1.254 13.320 1.00 98.12 86 ALA A O 1
ATOM 622 N N . LEU A 1 87 ? 2.639 -0.076 11.896 1.00 98.25 87 LEU A N 1
ATOM 623 C CA . LEU A 1 87 ? 1.362 -0.033 12.613 1.00 98.25 87 LEU A CA 1
ATOM 624 C C . LEU A 1 87 ? 1.382 -0.934 13.848 1.00 98.25 87 LEU A C 1
ATOM 626 O O . LEU A 1 87 ? 0.983 -0.488 14.922 1.00 98.25 87 LEU A O 1
ATOM 630 N N . THR A 1 88 ? 1.906 -2.154 13.717 1.00 97.94 88 THR A N 1
ATOM 631 C CA . THR A 1 88 ? 2.042 -3.095 14.837 1.00 97.94 88 THR A CA 1
ATOM 632 C C . THR A 1 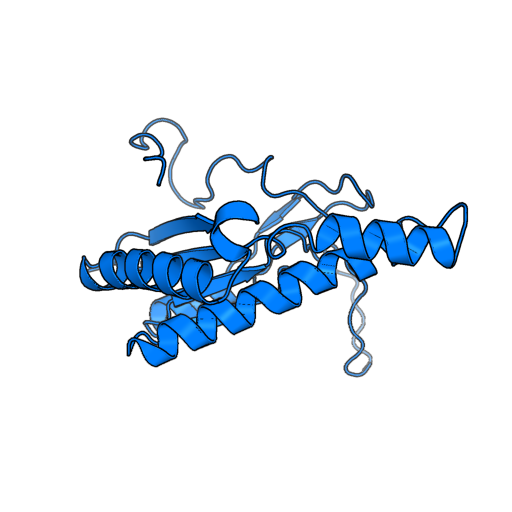88 ? 2.907 -2.515 15.954 1.00 97.94 88 THR A C 1
ATOM 634 O O . THR A 1 88 ? 2.513 -2.576 17.114 1.00 97.94 88 THR A O 1
ATOM 637 N N . GLU A 1 89 ? 4.008 -1.844 15.608 1.00 97.62 89 GLU A N 1
ATOM 638 C CA . GLU A 1 89 ? 4.855 -1.098 16.552 1.00 97.62 89 GLU A CA 1
ATOM 639 C C . GLU A 1 89 ? 4.080 -0.010 17.325 1.00 97.62 89 GLU A C 1
ATOM 641 O O . GLU A 1 89 ? 4.395 0.304 18.468 1.00 97.62 89 GLU A O 1
ATOM 646 N N . LEU A 1 90 ? 3.033 0.569 16.726 1.00 97.38 90 LEU A N 1
ATOM 647 C CA . LEU A 1 90 ? 2.163 1.567 17.364 1.00 97.38 90 LEU A CA 1
ATOM 648 C C . LEU A 1 90 ? 1.007 0.943 18.168 1.00 97.38 90 LEU A C 1
ATOM 650 O O . LEU A 1 90 ? 0.092 1.670 18.574 1.00 97.38 90 LEU A O 1
ATOM 654 N N . GLY A 1 91 ? 1.019 -0.380 18.362 1.00 97.25 91 GLY A N 1
ATOM 655 C CA . GLY A 1 91 ? -0.051 -1.136 19.015 1.00 97.25 91 GLY A CA 1
ATOM 656 C C . GLY A 1 91 ? -1.311 -1.283 18.159 1.00 97.25 91 GLY A C 1
ATOM 657 O O . GLY A 1 91 ? -2.375 -1.596 18.688 1.00 97.25 91 GLY A O 1
ATOM 658 N N . VAL A 1 92 ? -1.221 -1.025 16.851 1.00 97.62 92 VAL A N 1
ATOM 659 C CA . VAL A 1 92 ? -2.339 -1.163 15.914 1.00 97.62 92 VAL A CA 1
ATOM 660 C C . VAL A 1 92 ? -2.204 -2.496 15.177 1.00 97.62 92 VAL A C 1
ATOM 662 O O . VAL A 1 92 ? -1.260 -2.659 14.397 1.00 97.62 92 VAL A O 1
ATOM 665 N N . PRO A 1 93 ? -3.120 -3.458 15.385 1.00 97.44 93 PRO A N 1
ATOM 666 C CA . PRO A 1 93 ? -3.068 -4.722 14.669 1.00 97.44 93 PRO A CA 1
ATOM 667 C C . PRO A 1 93 ? -3.288 -4.463 13.175 1.00 97.44 93 PRO A C 1
ATOM 669 O O . PRO A 1 93 ? -4.201 -3.734 12.778 1.00 97.44 93 PRO A O 1
ATOM 672 N N . ALA A 1 94 ? -2.406 -5.007 12.342 1.00 97.94 94 ALA A N 1
ATOM 673 C CA . ALA A 1 94 ? -2.394 -4.740 10.912 1.00 97.94 94 ALA A CA 1
ATOM 674 C C . ALA A 1 94 ? -1.951 -5.971 10.123 1.00 97.94 94 ALA A C 1
ATOM 676 O O . ALA A 1 94 ? -1.137 -6.763 10.597 1.00 97.94 94 ALA A O 1
ATOM 677 N N . VAL A 1 95 ? -2.470 -6.102 8.904 1.00 97.75 95 VAL A N 1
ATOM 678 C CA . VAL A 1 95 ? -2.119 -7.181 7.979 1.00 97.75 95 VAL A CA 1
ATOM 679 C C . VAL A 1 95 ? -1.855 -6.624 6.587 1.00 97.75 95 VAL A C 1
ATOM 681 O O . VAL A 1 95 ? -2.663 -5.871 6.041 1.00 97.75 95 VAL A O 1
ATOM 684 N N . SER A 1 96 ? -0.725 -7.003 5.988 1.00 96.31 96 SER A N 1
ATOM 685 C CA . SER A 1 96 ? -0.431 -6.673 4.594 1.00 96.31 96 SER A CA 1
ATOM 686 C C . SER A 1 96 ? -0.984 -7.731 3.644 1.00 96.31 96 SER A C 1
ATOM 688 O O . SER A 1 96 ? -0.760 -8.925 3.844 1.00 96.31 96 SER A O 1
ATOM 690 N N . LEU A 1 97 ? -1.635 -7.289 2.573 1.00 93.31 97 LEU A N 1
ATOM 691 C CA . LEU A 1 97 ? -2.140 -8.107 1.481 1.00 93.31 97 LEU A CA 1
ATOM 692 C C . LEU A 1 97 ? -1.547 -7.633 0.152 1.00 93.31 97 LEU A C 1
ATOM 694 O O . LEU A 1 97 ? -1.565 -6.449 -0.189 1.00 93.31 97 LEU A O 1
ATOM 698 N N . LEU A 1 98 ? -1.081 -8.591 -0.637 1.00 89.50 98 LEU A N 1
ATOM 699 C CA . LEU A 1 98 ? -0.818 -8.396 -2.057 1.00 89.50 98 LEU A CA 1
ATOM 700 C C . LEU A 1 98 ? -2.146 -8.220 -2.805 1.00 89.50 98 LEU A C 1
ATOM 702 O O . LEU A 1 98 ? -3.196 -8.684 -2.348 1.00 89.50 98 LEU A O 1
ATOM 706 N N . GLY A 1 99 ? -2.127 -7.586 -3.978 1.00 83.81 99 GLY A N 1
ATOM 707 C CA . GLY A 1 99 ? -3.367 -7.220 -4.679 1.00 83.81 99 GLY A CA 1
ATOM 708 C C . GLY A 1 99 ? -4.280 -8.414 -5.000 1.00 83.81 99 GLY A C 1
ATOM 709 O O . GLY A 1 99 ? -5.504 -8.322 -4.889 1.00 83.81 99 GLY A O 1
ATOM 710 N N . PHE A 1 100 ? -3.705 -9.590 -5.279 1.00 80.94 100 PHE A N 1
ATOM 711 C CA . PHE A 1 100 ? -4.478 -10.824 -5.467 1.00 80.94 100 PHE A CA 1
ATOM 712 C C . PHE A 1 100 ? -5.099 -11.362 -4.170 1.00 80.94 100 PHE A C 1
ATOM 714 O O . PHE A 1 100 ? -6.185 -11.936 -4.205 1.00 80.94 100 PHE A O 1
ATOM 721 N N . GLN A 1 101 ? -4.437 -11.178 -3.025 1.00 86.00 101 GLN A N 1
ATOM 722 C CA . GLN A 1 101 ? -4.966 -11.573 -1.715 1.00 86.00 101 GLN A CA 1
ATOM 723 C C . GLN A 1 101 ? -6.090 -10.629 -1.276 1.00 86.00 101 GLN A C 1
ATOM 725 O O . GLN A 1 101 ? -7.028 -11.062 -0.611 1.00 86.00 101 GLN A O 1
ATOM 730 N N . ALA A 1 102 ? -6.020 -9.364 -1.701 1.00 86.06 102 ALA A N 1
ATOM 731 C CA . ALA A 1 102 ? -7.065 -8.357 -1.546 1.00 86.06 102 ALA A CA 1
ATOM 732 C C . ALA A 1 102 ? -8.267 -8.568 -2.495 1.00 86.06 102 ALA A C 1
ATOM 734 O O . ALA A 1 102 ? -9.283 -7.887 -2.367 1.00 86.06 102 ALA A O 1
ATOM 735 N N . GLY A 1 103 ? -8.173 -9.517 -3.435 1.00 82.44 103 GLY A N 1
ATOM 736 C CA . GLY A 1 103 ? -9.250 -9.849 -4.367 1.00 82.44 103 GLY A CA 1
ATOM 737 C C . GLY A 1 103 ? -9.399 -8.871 -5.532 1.00 82.44 103 GLY A C 1
ATOM 738 O O . GLY A 1 103 ? -10.469 -8.820 -6.141 1.00 82.44 103 GLY A O 1
ATOM 739 N N . ILE A 1 104 ? -8.352 -8.101 -5.849 1.00 80.50 104 ILE A N 1
ATOM 740 C CA . ILE A 1 104 ? -8.320 -7.213 -7.014 1.00 80.50 104 ILE A CA 1
ATOM 741 C C . ILE A 1 104 ? -8.190 -8.071 -8.275 1.00 80.50 104 ILE A C 1
ATOM 743 O O . ILE A 1 104 ? -7.259 -8.878 -8.407 1.00 80.50 104 ILE A O 1
ATOM 747 N N . GLN A 1 105 ? -9.127 -7.896 -9.207 1.00 77.56 105 GLN A N 1
ATOM 748 C CA . GLN A 1 105 ? -9.128 -8.586 -10.491 1.00 77.56 105 GLN A CA 1
ATOM 749 C C . GLN A 1 105 ? -8.833 -7.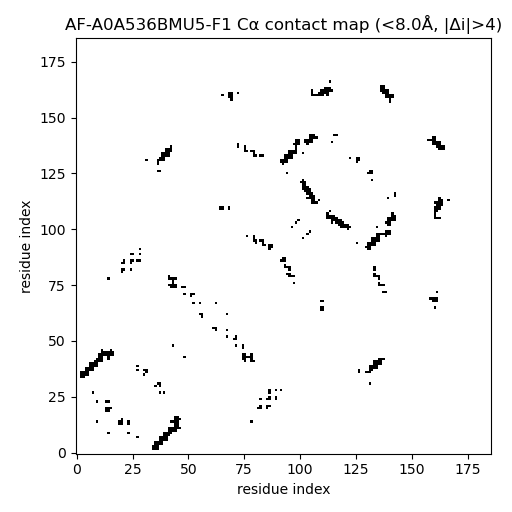613 -11.625 1.00 77.56 105 GLN A C 1
ATOM 751 O O . GLN A 1 105 ? -9.473 -6.566 -11.719 1.00 77.56 105 GLN A O 1
ATOM 756 N N . THR A 1 106 ? -7.913 -7.971 -12.517 1.00 67.50 106 THR A N 1
ATOM 757 C CA . THR A 1 106 ? -7.495 -7.129 -13.651 1.00 67.50 106 THR A CA 1
A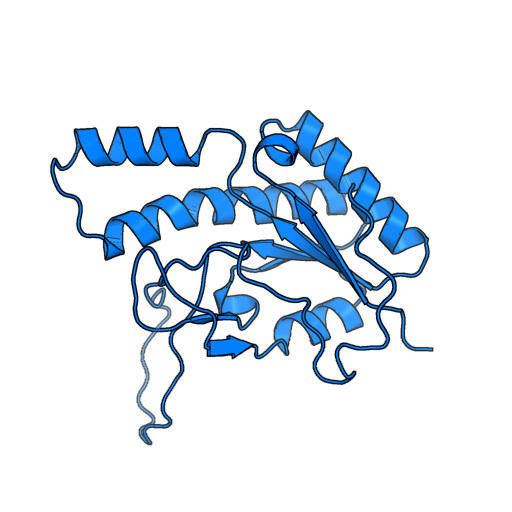TOM 758 C C . THR A 1 106 ? -7.741 -7.796 -15.008 1.00 67.50 106 THR A C 1
ATOM 760 O O . THR A 1 106 ? -7.881 -9.023 -15.102 1.00 67.50 106 THR A O 1
ATOM 763 N N . ASP A 1 107 ? -7.871 -6.985 -16.067 1.00 64.69 107 ASP A N 1
ATOM 764 C CA . ASP A 1 107 ? -7.853 -7.454 -17.459 1.00 64.69 107 ASP A CA 1
ATOM 765 C C . ASP A 1 107 ? -6.431 -7.832 -17.919 1.00 64.69 107 ASP A C 1
ATOM 767 O O . ASP A 1 107 ? -5.451 -7.595 -17.224 1.00 64.69 107 ASP A O 1
ATOM 771 N N . ARG A 1 108 ? -6.325 -8.459 -19.100 1.00 57.81 108 ARG A N 1
ATOM 772 C CA . ARG A 1 108 ? -5.086 -9.087 -19.610 1.00 57.81 108 ARG A CA 1
ATOM 773 C C . ARG A 1 108 ? -4.039 -8.100 -20.153 1.00 57.81 108 ARG A C 1
ATOM 775 O O . ARG A 1 108 ? -3.192 -8.495 -20.954 1.00 57.81 108 ARG A O 1
ATOM 782 N N . ARG A 1 109 ? -4.157 -6.803 -19.866 1.00 56.62 109 ARG A N 1
ATOM 783 C CA . ARG A 1 109 ? -3.293 -5.778 -20.468 1.00 56.62 109 ARG A CA 1
ATOM 784 C C . ARG A 1 109 ? -2.129 -5.466 -19.536 1.00 56.62 109 ARG A C 1
ATOM 786 O O . ARG A 1 109 ? -2.244 -4.584 -18.703 1.00 56.62 109 ARG A O 1
ATOM 793 N N . HIS A 1 110 ? -0.995 -6.134 -19.710 1.00 56.91 110 HIS A N 1
ATOM 794 C CA . HIS A 1 110 ? 0.243 -5.776 -19.007 1.00 56.91 110 HIS A CA 1
ATOM 795 C C . HIS A 1 110 ? 0.594 -4.285 -19.185 1.00 56.91 110 HIS A C 1
ATOM 797 O O . HIS A 1 110 ? 0.276 -3.690 -20.219 1.00 56.91 110 HIS A O 1
ATOM 803 N N . ALA A 1 111 ? 1.200 -3.672 -18.166 1.00 49.19 111 ALA A N 1
ATOM 804 C CA . ALA A 1 111 ? 1.511 -2.237 -18.055 1.00 49.19 111 ALA A CA 1
ATOM 805 C C . ALA A 1 111 ? 0.317 -1.246 -18.042 1.00 49.19 111 ALA A C 1
ATOM 807 O O . ALA A 1 111 ? 0.499 -0.073 -17.696 1.00 49.19 111 ALA A O 1
ATOM 808 N N . LYS A 1 112 ? -0.899 -1.672 -18.417 1.00 55.22 112 LYS A N 1
ATOM 809 C CA . LYS A 1 112 ? -2.122 -0.843 -18.490 1.00 55.22 112 LYS A CA 1
ATOM 810 C C . LYS A 1 112 ? -3.364 -1.613 -18.034 1.00 55.22 112 LYS A C 1
ATOM 812 O O . LYS A 1 112 ? -4.449 -1.401 -18.588 1.00 55.22 112 LYS A O 1
ATOM 817 N N . ALA A 1 113 ? -3.213 -2.544 -17.094 1.00 55.31 113 ALA A N 1
ATOM 818 C CA . ALA A 1 113 ? -4.319 -3.423 -16.763 1.00 55.31 113 ALA A CA 1
ATOM 819 C C . ALA A 1 113 ? -5.419 -2.586 -16.116 1.00 55.31 113 ALA A C 1
ATOM 821 O O . ALA A 1 113 ? -5.135 -1.661 -15.354 1.00 55.31 113 ALA A O 1
ATOM 822 N N . ARG A 1 114 ? -6.674 -2.873 -16.446 1.00 56.25 114 ARG A N 1
ATOM 823 C CA . ARG A 1 114 ? -7.843 -2.231 -15.835 1.00 56.25 114 ARG A CA 1
ATOM 824 C C . ARG A 1 114 ? -8.463 -3.173 -14.826 1.00 56.25 114 ARG A C 1
ATOM 826 O O . ARG A 1 114 ? -8.522 -4.379 -15.061 1.00 56.25 114 ARG A O 1
ATOM 833 N N . ILE A 1 115 ? -8.953 -2.628 -13.717 1.00 61.59 115 ILE A N 1
ATOM 834 C CA . ILE A 1 115 ? -9.690 -3.416 -12.728 1.00 61.59 115 ILE A CA 1
ATOM 835 C C . ILE A 1 115 ? -11.017 -3.855 -13.357 1.00 61.59 115 ILE A C 1
ATOM 837 O O . ILE A 1 115 ? -11.809 -3.024 -13.793 1.00 61.59 115 ILE A O 1
ATOM 841 N N . VAL A 1 116 ? -11.250 -5.165 -13.416 1.00 68.38 116 VAL A N 1
ATOM 842 C CA . VAL A 1 116 ? -12.473 -5.780 -13.969 1.00 68.38 116 VAL A CA 1
ATOM 843 C C . VAL A 1 116 ? -13.402 -6.334 -12.896 1.00 68.38 116 VAL A C 1
ATOM 845 O O . VAL A 1 116 ? -14.520 -6.741 -13.203 1.00 68.38 116 VAL A O 1
ATOM 848 N N . GLY A 1 117 ? -12.947 -6.379 -11.646 1.00 66.06 117 GLY A N 1
ATOM 849 C CA . GLY A 1 117 ? -13.731 -6.868 -10.524 1.00 66.06 117 GLY A CA 1
ATOM 850 C C . GLY A 1 117 ? -12.977 -6.753 -9.207 1.00 66.06 117 GLY A C 1
ATOM 851 O O . GLY A 1 117 ? -11.748 -6.685 -9.176 1.00 66.06 117 GLY A O 1
ATOM 852 N N . LEU A 1 118 ? -13.730 -6.747 -8.112 1.00 76.94 118 LEU A N 1
ATOM 853 C CA . LEU A 1 118 ? -13.202 -6.774 -6.755 1.00 76.94 118 LEU A CA 1
ATOM 854 C C . LEU A 1 118 ? -13.988 -7.811 -5.954 1.00 76.94 118 LEU A C 1
ATOM 856 O O . LEU A 1 118 ? -15.215 -7.772 -5.918 1.00 76.94 118 LEU A O 1
ATOM 860 N N . THR A 1 119 ? -13.284 -8.737 -5.310 1.00 83.31 119 THR A N 1
ATOM 861 C CA . THR A 1 119 ? -13.879 -9.699 -4.372 1.00 83.31 119 THR A CA 1
ATOM 862 C C . THR A 1 119 ? -13.228 -9.509 -3.002 1.00 83.31 119 THR A C 1
ATOM 864 O O . THR A 1 119 ? -12.274 -10.216 -2.675 1.00 83.31 119 THR A O 1
ATOM 867 N N . PRO A 1 120 ? -13.710 -8.554 -2.186 1.00 84.50 120 PRO A N 1
ATOM 868 C CA . PRO A 1 120 ? -13.005 -8.086 -0.993 1.00 84.50 120 PRO A CA 1
ATOM 869 C C . PRO A 1 120 ? -13.131 -9.027 0.216 1.00 84.50 120 PRO A C 1
ATOM 871 O O . PRO A 1 120 ? -12.810 -8.630 1.330 1.00 84.50 120 PRO A O 1
ATOM 874 N N . GLY A 1 121 ? -13.538 -10.288 0.037 1.00 90.06 121 GLY A N 1
ATOM 875 C CA . GLY A 1 121 ? -13.857 -11.186 1.152 1.00 90.06 121 GLY A CA 1
ATOM 876 C C . GLY A 1 121 ? -12.701 -11.435 2.130 1.00 90.06 121 GLY A C 1
ATOM 877 O O . GLY A 1 121 ? -12.950 -11.748 3.290 1.00 90.06 121 GLY A O 1
ATOM 878 N N . ARG A 1 122 ? -11.430 -11.292 1.715 1.00 92.00 122 ARG A N 1
ATOM 879 C CA . ARG A 1 122 ? -10.309 -11.296 2.676 1.00 92.00 122 ARG A CA 1
ATOM 880 C C . ARG A 1 122 ? -10.230 -9.985 3.455 1.00 92.00 122 ARG A C 1
ATOM 882 O O . ARG A 1 122 ? -10.061 -10.050 4.661 1.00 92.00 122 ARG A O 1
ATOM 889 N N . ILE A 1 123 ? -10.378 -8.840 2.789 1.00 92.56 123 ILE A N 1
ATOM 890 C CA . ILE A 1 123 ? -10.359 -7.512 3.422 1.00 92.56 123 ILE A CA 1
ATOM 891 C C . ILE A 1 123 ? -11.453 -7.435 4.489 1.00 92.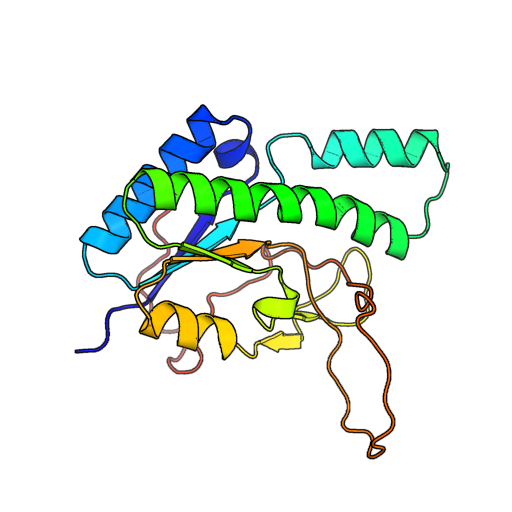56 123 ILE A C 1
ATOM 893 O O . ILE A 1 123 ? -11.169 -7.091 5.627 1.00 92.56 123 ILE A O 1
ATOM 897 N N . GLU A 1 124 ? -12.679 -7.829 4.146 1.00 93.12 124 GLU A N 1
ATOM 898 C CA . GLU A 1 124 ? -13.828 -7.782 5.058 1.00 93.12 124 GLU A CA 1
ATOM 899 C C . GLU A 1 124 ? -13.605 -8.623 6.321 1.00 93.12 124 GLU A C 1
ATOM 901 O O . GLU A 1 124 ? -13.896 -8.162 7.422 1.00 93.12 124 GLU A O 1
ATOM 906 N N . ARG A 1 125 ? -13.030 -9.827 6.186 1.00 95.19 125 ARG A N 1
ATOM 907 C CA . ARG A 1 125 ? -12.705 -10.681 7.340 1.00 95.19 125 ARG A CA 1
ATOM 908 C C . ARG A 1 125 ? -11.666 -10.056 8.264 1.00 95.19 125 ARG A C 1
ATOM 910 O O . ARG A 1 125 ? -11.792 -10.173 9.476 1.00 95.19 125 ARG A O 1
ATOM 917 N N . GLU A 1 126 ? -10.646 -9.422 7.701 1.00 96.75 126 GLU A N 1
ATOM 918 C CA . GLU A 1 126 ? -9.585 -8.791 8.490 1.00 96.75 126 GLU A CA 1
ATOM 919 C C . GLU A 1 126 ? -10.086 -7.529 9.200 1.00 96.75 126 GLU A C 1
ATOM 921 O O . GLU A 1 126 ? -9.796 -7.339 10.379 1.00 96.75 126 GLU A O 1
ATOM 926 N N . LEU A 1 127 ? -10.906 -6.714 8.527 1.00 95.06 127 LEU A N 1
ATOM 927 C CA . LEU A 1 127 ? -11.559 -5.563 9.157 1.00 95.06 127 LEU A CA 1
ATOM 928 C C . LEU A 1 127 ? -12.479 -6.010 10.302 1.00 95.06 127 LEU A C 1
ATOM 930 O O . LEU A 1 127 ? -12.422 -5.444 11.390 1.00 95.06 127 LEU A O 1
ATOM 934 N N . ALA A 1 128 ? -13.257 -7.080 10.104 1.00 94.00 128 ALA A N 1
ATOM 935 C CA . ALA A 1 128 ? -14.104 -7.650 11.153 1.00 94.00 128 ALA A CA 1
ATOM 936 C C . ALA A 1 128 ? -13.302 -8.193 12.353 1.00 94.00 128 ALA A C 1
ATOM 938 O O . ALA A 1 128 ? -13.805 -8.186 13.475 1.00 94.00 128 ALA A O 1
ATOM 939 N N . ALA A 1 129 ? -12.054 -8.621 12.138 1.00 95.44 129 ALA A N 1
ATOM 940 C CA . ALA A 1 129 ? -11.125 -9.014 13.199 1.00 95.44 129 ALA A CA 1
ATOM 941 C C . ALA A 1 129 ? -10.456 -7.814 13.906 1.00 95.44 129 ALA A C 1
ATOM 943 O O . ALA A 1 129 ? -9.665 -8.009 14.826 1.00 95.44 129 ALA A O 1
ATOM 944 N N . GLY A 1 130 ? -10.760 -6.578 13.494 1.00 94.56 130 GLY A N 1
ATOM 945 C CA . GLY A 1 130 ? -10.194 -5.348 14.055 1.00 94.56 130 GLY A CA 1
ATOM 946 C C . GLY A 1 130 ? -8.845 -4.940 13.456 1.00 94.56 130 GLY A C 1
ATOM 947 O O . GLY A 1 130 ? -8.229 -3.985 13.939 1.00 94.56 130 GLY A O 1
ATOM 948 N N . ASN A 1 131 ? -8.386 -5.625 12.406 1.00 97.50 131 ASN A N 1
ATOM 949 C CA . ASN A 1 131 ? -7.107 -5.343 11.764 1.00 97.50 131 ASN A CA 1
ATOM 950 C C . ASN A 1 131 ? -7.219 -4.152 10.808 1.00 97.50 131 ASN A C 1
ATOM 952 O O . ASN A 1 131 ? -8.183 -4.018 10.057 1.00 97.50 131 ASN A O 1
ATOM 956 N N . VAL A 1 132 ? -6.174 -3.328 10.754 1.00 97.62 132 VAL A N 1
ATOM 957 C CA . VAL A 1 132 ? -5.943 -2.435 9.614 1.00 97.62 132 VAL A CA 1
ATOM 958 C C . VAL A 1 132 ? -5.430 -3.262 8.438 1.00 97.62 132 VAL A C 1
ATOM 960 O O . VAL A 1 132 ? -4.445 -3.990 8.561 1.00 97.62 132 VAL A O 1
ATOM 963 N N . VAL A 1 133 ? -6.060 -3.133 7.273 1.00 97.56 133 VAL A N 1
ATOM 964 C CA . VAL A 1 133 ? -5.660 -3.886 6.075 1.00 97.56 133 VAL A CA 1
ATOM 965 C C . VAL A 1 133 ? -4.783 -3.015 5.188 1.00 97.56 133 VAL A C 1
ATOM 967 O O . VAL A 1 133 ? -5.238 -1.984 4.709 1.00 97.56 133 VAL A O 1
ATOM 970 N N . VAL A 1 134 ? -3.543 -3.424 4.926 1.00 96.69 134 VAL A N 1
ATOM 971 C CA . VAL A 1 134 ? -2.606 -2.713 4.045 1.00 96.69 134 VAL A CA 1
ATOM 972 C C . VAL A 1 134 ? -2.495 -3.443 2.708 1.00 96.69 134 VAL A C 1
ATOM 974 O O . VAL A 1 134 ? -2.032 -4.573 2.661 1.00 96.69 134 VAL A O 1
ATOM 977 N N . VAL A 1 135 ? -2.883 -2.812 1.605 1.00 93.06 135 VAL A N 1
ATOM 978 C CA . VAL A 1 135 ? -2.935 -3.402 0.263 1.00 93.06 135 VAL A CA 1
ATOM 979 C C . VAL A 1 135 ? -1.844 -2.813 -0.632 1.00 93.06 135 VAL A C 1
ATOM 981 O O . VAL A 1 135 ? -1.735 -1.591 -0.761 1.00 93.06 135 VAL A O 1
ATOM 984 N N . ALA A 1 136 ? -1.070 -3.675 -1.294 1.00 89.06 136 ALA A N 1
ATOM 985 C CA . ALA A 1 136 ? -0.175 -3.274 -2.383 1.00 89.06 136 ALA A CA 1
ATOM 986 C C . ALA A 1 136 ? -0.999 -2.846 -3.619 1.00 89.06 136 ALA A C 1
ATOM 988 O O . ALA A 1 136 ? -1.807 -3.623 -4.134 1.00 89.06 136 ALA A O 1
ATOM 989 N N . GLY A 1 137 ? -0.840 -1.598 -4.066 1.00 73.12 137 GLY A N 1
ATOM 990 C CA . GLY A 1 137 ? -1.741 -0.927 -5.013 1.00 73.12 137 GLY A CA 1
ATOM 991 C C . GLY A 1 137 ? -1.582 -1.251 -6.509 1.00 73.12 137 GLY A C 1
ATOM 992 O O . GLY A 1 137 ? -2.394 -0.777 -7.302 1.00 73.12 137 GLY A O 1
ATOM 993 N N . PHE A 1 138 ? -0.573 -2.021 -6.913 1.00 62.19 138 PHE A N 1
ATOM 994 C CA . PHE A 1 138 ? -0.147 -2.267 -8.300 1.00 62.19 138 PHE A CA 1
ATOM 995 C C . PHE A 1 138 ? -0.115 -3.760 -8.616 1.00 62.19 138 PHE A C 1
ATOM 997 O O . PHE A 1 138 ? 0.826 -4.285 -9.209 1.00 62.19 138 PHE A O 1
ATOM 1004 N N . GLN A 1 139 ? -1.138 -4.481 -8.171 1.00 57.28 139 GLN A N 1
ATOM 1005 C CA . GLN A 1 139 ? -1.241 -5.918 -8.381 1.00 57.28 139 GLN A CA 1
ATOM 1006 C C . GLN A 1 139 ? -2.700 -6.312 -8.598 1.00 57.28 139 GLN A C 1
ATOM 1008 O O . GLN A 1 139 ? -3.581 -5.945 -7.822 1.00 57.28 139 GLN A O 1
ATOM 1013 N N . GLY A 1 140 ? -2.950 -7.098 -9.642 1.00 54.47 140 GLY A N 1
ATOM 1014 C CA . GLY A 1 140 ? -4.232 -7.743 -9.886 1.00 54.47 140 GLY A CA 1
ATOM 1015 C C . GLY A 1 140 ? -4.060 -9.205 -10.267 1.00 54.47 140 GLY A C 1
ATOM 1016 O O . GLY A 1 140 ? -3.010 -9.637 -10.747 1.00 54.47 140 GLY A O 1
ATOM 1017 N N . SER A 1 141 ? -5.096 -9.998 -10.006 1.00 52.06 141 SER A N 1
ATOM 1018 C CA . SER A 1 141 ? -5.163 -11.391 -10.444 1.00 52.06 141 SER A CA 1
ATOM 1019 C C . SER A 1 141 ? -6.188 -11.570 -11.556 1.00 52.06 141 SER A C 1
ATOM 1021 O O . SER A 1 141 ? -7.206 -10.887 -11.622 1.00 52.06 141 SER A O 1
ATOM 1023 N N . ARG A 1 142 ? -5.933 -12.519 -12.452 1.00 47.47 142 ARG A N 1
ATOM 1024 C CA . ARG A 1 142 ? -6.840 -12.823 -13.558 1.00 47.47 142 ARG A CA 1
ATOM 1025 C C . ARG A 1 142 ? -8.199 -13.318 -13.047 1.00 47.47 142 ARG A C 1
ATOM 1027 O O . ARG A 1 142 ? -8.260 -14.186 -12.175 1.00 47.47 142 ARG A O 1
ATOM 1034 N N . ARG A 1 143 ? -9.294 -12.871 -13.677 1.00 41.19 143 ARG A N 1
ATOM 1035 C CA . ARG A 1 143 ? -10.635 -13.448 -13.467 1.00 41.19 143 ARG A CA 1
ATOM 1036 C C . ARG A 1 143 ? -10.635 -14.938 -13.825 1.00 41.19 143 ARG A C 1
ATOM 1038 O O . ARG A 1 143 ? -10.317 -15.311 -14.959 1.00 41.19 143 ARG A O 1
ATOM 1045 N N . ARG A 1 144 ? -11.039 -15.799 -12.887 1.00 38.59 144 ARG A N 1
ATOM 1046 C CA . ARG A 1 144 ? -11.333 -17.210 -13.176 1.00 38.59 144 ARG A CA 1
ATOM 1047 C C . ARG A 1 144 ? -12.629 -17.240 -13.998 1.00 38.59 144 ARG A C 1
ATOM 1049 O O . ARG A 1 144 ? -13.685 -16.905 -13.474 1.00 38.59 144 ARG A O 1
ATOM 1056 N N . LEU A 1 145 ? -12.577 -17.612 -15.281 1.00 34.44 145 LEU A N 1
ATOM 1057 C CA . LEU A 1 145 ? -13.763 -18.233 -15.880 1.00 34.44 145 LEU A CA 1
ATOM 1058 C C . LEU A 1 145 ? -13.888 -19.597 -15.203 1.00 34.44 145 LEU A C 1
ATOM 1060 O O . LEU A 1 145 ? -12.905 -20.340 -15.156 1.00 34.44 145 LEU A O 1
ATOM 1064 N N . ALA A 1 146 ? -15.053 -19.902 -14.638 1.00 30.70 146 ALA A N 1
ATOM 1065 C CA . ALA A 1 146 ? -15.331 -21.227 -14.110 1.00 30.70 146 ALA A CA 1
ATOM 1066 C C . ALA A 1 146 ? -15.142 -22.253 -15.241 1.00 30.70 146 ALA A C 1
ATOM 1068 O O . ALA A 1 146 ? -15.961 -22.347 -16.147 1.00 30.70 146 ALA A O 1
ATOM 1069 N N . ARG A 1 147 ? -14.027 -22.989 -15.222 1.00 28.92 147 ARG A N 1
ATOM 1070 C CA . ARG A 1 147 ? -13.922 -24.280 -15.900 1.00 28.92 147 ARG A CA 1
ATOM 1071 C C . ARG A 1 147 ? -13.950 -25.342 -14.814 1.00 28.92 147 ARG A C 1
ATOM 1073 O O . ARG A 1 147 ? -13.130 -25.328 -13.893 1.00 28.92 147 ARG A O 1
ATOM 1080 N N . SER A 1 148 ? -14.952 -26.199 -14.921 1.00 31.62 148 SER A N 1
ATOM 1081 C CA . SER A 1 148 ? -15.080 -27.481 -14.244 1.00 31.62 148 SER A CA 1
ATOM 1082 C C . SER A 1 148 ? -13.843 -28.330 -14.525 1.00 31.62 148 SER A C 1
ATOM 1084 O O . SER A 1 148 ? -13.623 -28.697 -15.675 1.00 31.62 148 SER A O 1
ATOM 1086 N N . SER A 1 149 ? -13.024 -28.595 -13.506 1.00 25.62 149 SER A N 1
ATOM 1087 C CA . SER A 1 149 ? -12.167 -29.789 -13.373 1.00 25.62 149 SER A CA 1
ATOM 1088 C C . SER A 1 149 ? -11.399 -29.712 -12.043 1.00 25.62 149 SER A C 1
ATOM 1090 O O . SER A 1 149 ? -10.730 -28.700 -11.802 1.00 25.62 149 SER A O 1
ATOM 1092 N N . PRO A 1 150 ? -11.486 -30.731 -11.169 1.00 38.34 150 PRO A N 1
ATOM 1093 C CA . PRO A 1 150 ? -10.718 -30.810 -9.940 1.00 38.34 150 PRO A CA 1
ATOM 1094 C C . PRO A 1 150 ? -9.496 -31.707 -10.161 1.00 38.34 150 PRO A C 1
ATOM 1096 O O . PRO A 1 150 ? -9.606 -32.924 -10.114 1.00 38.34 150 PRO A O 1
ATOM 1099 N N . THR A 1 151 ? -8.321 -31.120 -10.371 1.00 24.33 151 THR A N 1
ATOM 1100 C CA . THR A 1 151 ? -7.057 -31.846 -10.189 1.00 24.33 151 THR A CA 1
ATOM 1101 C C . THR A 1 151 ? -6.006 -30.921 -9.593 1.00 24.33 151 THR A C 1
ATOM 1103 O O . THR A 1 151 ? -5.830 -29.780 -10.025 1.00 24.33 151 THR A O 1
ATOM 1106 N N . CYS A 1 152 ? -5.364 -31.436 -8.550 1.00 29.45 152 CYS A N 1
ATOM 1107 C CA . CYS A 1 152 ? -4.305 -30.856 -7.739 1.00 29.45 152 CYS A CA 1
ATOM 1108 C C . CYS A 1 152 ? -3.254 -30.071 -8.541 1.00 29.45 152 CYS A C 1
ATOM 1110 O O . CYS A 1 152 ? -2.738 -30.575 -9.533 1.00 29.45 152 CYS A O 1
ATOM 1112 N N . ALA A 1 153 ? -2.860 -28.888 -8.055 1.00 25.20 153 ALA A N 1
ATOM 1113 C CA . ALA A 1 153 ? -1.537 -28.329 -8.332 1.00 25.20 153 ALA A CA 1
ATOM 1114 C C . ALA A 1 153 ? -1.141 -27.301 -7.264 1.00 25.20 153 ALA A C 1
ATOM 1116 O O . ALA A 1 153 ? -1.872 -26.354 -6.964 1.00 25.20 153 ALA A O 1
ATOM 1117 N N . ALA A 1 154 ? 0.034 -27.557 -6.705 1.00 25.75 154 ALA A N 1
ATOM 1118 C CA . ALA A 1 154 ? 0.744 -26.852 -5.660 1.00 25.75 154 ALA A CA 1
ATOM 1119 C C . ALA A 1 154 ? 0.843 -25.323 -5.831 1.00 25.75 154 ALA A C 1
ATOM 1121 O O . ALA A 1 154 ? 0.868 -24.790 -6.940 1.00 25.75 154 ALA A O 1
ATOM 1122 N N . SER A 1 155 ? 0.934 -24.658 -4.676 1.00 25.88 155 SER A N 1
ATOM 1123 C CA . SER A 1 155 ? 1.676 -23.430 -4.332 1.00 25.88 155 SER A CA 1
ATOM 1124 C C . SER A 1 155 ? 2.617 -22.829 -5.394 1.00 25.88 155 SER A C 1
ATOM 1126 O O . SER A 1 155 ? 3.815 -22.686 -5.171 1.00 25.88 155 SER A O 1
ATOM 1128 N N . THR A 1 156 ? 2.072 -22.415 -6.534 1.00 23.91 156 THR A N 1
ATOM 1129 C CA . THR A 1 156 ? 2.789 -21.650 -7.559 1.00 23.91 156 THR A CA 1
ATOM 1130 C C . THR A 1 156 ? 2.260 -20.216 -7.521 1.00 23.91 156 THR A C 1
ATOM 1132 O O . THR A 1 156 ? 1.036 -20.037 -7.607 1.00 23.91 156 THR A O 1
ATOM 1135 N N . PRO A 1 157 ? 3.114 -19.183 -7.390 1.00 31.33 157 PRO A N 1
ATOM 1136 C CA . PRO A 1 157 ? 2.687 -17.797 -7.542 1.00 31.33 157 PRO A CA 1
ATOM 1137 C C . PRO A 1 157 ? 2.037 -17.634 -8.922 1.00 31.33 157 PRO A C 1
ATOM 1139 O O . PRO A 1 157 ? 2.672 -17.832 -9.958 1.00 31.33 157 PRO A O 1
ATOM 1142 N N . ARG A 1 158 ? 0.732 -17.351 -8.951 1.00 42.66 158 ARG A N 1
ATOM 1143 C CA . ARG A 1 158 ? -0.002 -17.097 -10.196 1.00 42.66 158 ARG A CA 1
ATOM 1144 C C . ARG A 1 158 ? 0.444 -15.739 -10.725 1.00 42.66 158 ARG A C 1
ATOM 1146 O O . ARG A 1 158 ? 0.108 -14.740 -10.110 1.00 42.66 158 ARG A O 1
ATOM 1153 N N . ILE A 1 159 ? 1.188 -15.726 -11.830 1.00 44.16 159 ILE A N 1
ATOM 1154 C CA . ILE A 1 159 ? 1.786 -14.521 -12.430 1.00 44.16 159 ILE A CA 1
ATOM 1155 C C . ILE A 1 159 ? 0.746 -13.389 -12.584 1.00 44.16 159 ILE A C 1
ATOM 1157 O O . ILE A 1 159 ? -0.390 -13.642 -12.998 1.00 44.16 159 ILE A O 1
ATOM 1161 N N . HIS A 1 160 ? 1.142 -12.171 -12.196 1.00 51.84 160 HIS A N 1
ATOM 1162 C CA . HIS A 1 160 ? 0.283 -11.003 -11.963 1.00 51.84 160 HIS A CA 1
ATOM 1163 C C . HIS A 1 160 ? 0.389 -9.958 -13.082 1.00 51.84 160 HIS A C 1
ATOM 1165 O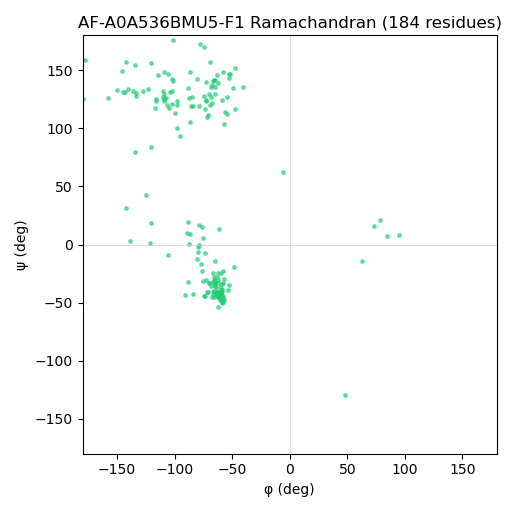 O . HIS A 1 160 ? 1.473 -9.737 -13.618 1.00 51.84 160 HIS A O 1
ATOM 1171 N N . ASP A 1 161 ? -0.722 -9.272 -13.365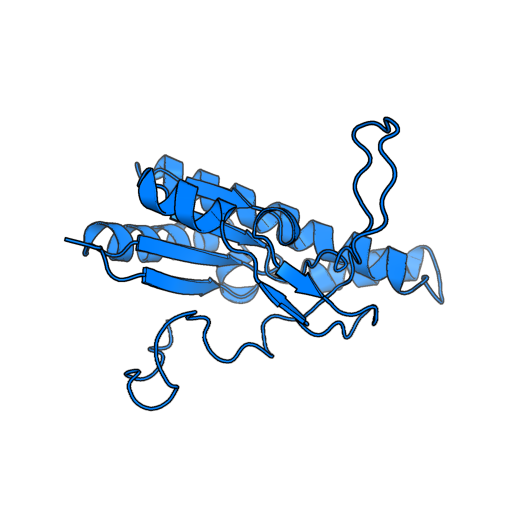 1.00 47.16 161 ASP A N 1
ATOM 1172 C CA . ASP A 1 161 ? -0.782 -8.167 -14.332 1.00 47.16 161 ASP A CA 1
ATOM 1173 C C . ASP A 1 161 ? -0.782 -6.833 -13.570 1.00 47.16 161 ASP A C 1
ATOM 1175 O O . ASP A 1 161 ? -1.432 -6.712 -12.521 1.00 47.16 161 ASP A O 1
ATOM 1179 N N . SER A 1 162 ? -0.069 -5.822 -14.078 1.00 43.38 162 SER A N 1
ATOM 1180 C CA . SER A 1 162 ? 0.031 -4.531 -13.398 1.00 43.38 162 SER A CA 1
ATOM 1181 C C . SER A 1 162 ? -1.104 -3.556 -13.752 1.00 43.38 162 SER A C 1
ATOM 1183 O O . SER A 1 162 ? -1.361 -3.252 -14.917 1.00 43.38 162 SER A O 1
ATOM 1185 N N . CYS A 1 163 ? -1.795 -3.032 -12.733 1.00 40.59 163 CYS A N 1
ATOM 1186 C CA . CYS A 1 163 ? -2.850 -2.016 -12.852 1.00 40.59 163 CYS A CA 1
ATOM 1187 C C . CYS A 1 163 ? -2.547 -0.844 -11.913 1.00 40.59 163 CYS A C 1
ATOM 1189 O O . CYS A 1 163 ? -2.274 -1.057 -10.734 1.00 40.59 163 CYS A O 1
ATOM 1191 N N . ARG A 1 164 ? -2.623 0.406 -12.394 1.00 39.25 164 ARG A N 1
ATOM 1192 C CA . ARG A 1 164 ? -2.487 1.591 -11.529 1.00 39.25 164 ARG A CA 1
ATOM 1193 C C . ARG A 1 164 ? -3.833 1.925 -10.881 1.00 39.25 164 ARG A C 1
ATOM 1195 O O . ARG A 1 164 ? -4.741 2.393 -11.553 1.00 39.25 164 ARG A O 1
ATOM 1202 N N . MET A 1 165 ? -3.909 1.891 -9.549 1.00 38.16 165 MET A N 1
ATOM 1203 C CA . MET A 1 165 ? -5.044 2.417 -8.757 1.00 38.16 165 MET A CA 1
ATOM 1204 C C . MET A 1 165 ? -5.313 3.940 -8.902 1.00 38.16 165 MET A C 1
ATOM 1206 O O . MET A 1 165 ? -5.991 4.536 -8.066 1.00 38.16 165 MET A O 1
ATOM 1210 N N . ARG A 1 166 ? -4.737 4.643 -9.888 1.00 29.59 166 ARG A N 1
ATOM 1211 C CA . ARG A 1 166 ? -5.150 6.026 -10.214 1.00 29.59 166 ARG A CA 1
ATOM 1212 C C . ARG A 1 166 ? -6.458 6.053 -11.009 1.00 29.59 166 ARG A C 1
ATOM 1214 O O . ARG A 1 166 ? -7.131 7.071 -10.971 1.00 29.59 166 ARG A O 1
ATOM 1221 N N . ASP A 1 167 ? -6.854 4.924 -11.591 1.00 31.64 167 ASP A N 1
ATOM 1222 C CA . ASP A 1 167 ? -8.108 4.780 -12.339 1.00 31.64 167 ASP A CA 1
ATOM 1223 C C . ASP A 1 167 ? -9.298 4.366 -11.439 1.00 31.64 167 ASP A C 1
ATOM 1225 O O . ASP A 1 167 ? -10.377 4.030 -11.927 1.00 31.64 167 ASP A O 1
ATOM 1229 N N . CYS A 1 168 ? -9.120 4.381 -10.110 1.00 35.91 168 CYS A N 1
ATOM 1230 C CA . CYS A 1 168 ? -10.156 4.044 -9.132 1.00 35.91 168 CYS A CA 1
ATOM 1231 C C . CYS A 1 168 ? -11.031 5.258 -8.777 1.00 35.91 168 CYS A C 1
ATOM 1233 O O . CYS A 1 168 ? -10.637 6.107 -7.977 1.00 35.91 168 CYS A O 1
ATOM 1235 N N . CYS A 1 169 ? -12.262 5.275 -9.289 1.00 23.62 169 CYS A N 1
ATOM 1236 C CA . CYS A 1 169 ? -13.411 5.868 -8.592 1.00 23.62 169 CYS A CA 1
ATOM 1237 C C . CYS A 1 169 ? -13.658 5.065 -7.284 1.00 23.62 169 CYS A C 1
ATOM 1239 O O . CYS A 1 169 ? -13.363 3.864 -7.270 1.00 23.62 169 CYS A O 1
ATOM 1241 N N . PRO A 1 170 ? -14.114 5.671 -6.168 1.00 35.12 170 PRO A N 1
ATOM 1242 C CA . PRO A 1 170 ? -14.002 5.055 -4.849 1.00 35.12 170 PRO A CA 1
ATOM 1243 C C . PRO A 1 170 ? -14.883 3.809 -4.706 1.00 35.12 170 PRO A C 1
ATOM 1245 O O . PRO A 1 170 ? -16.035 3.756 -5.128 1.00 35.12 170 PRO A O 1
ATOM 1248 N N . ILE A 1 171 ? -14.284 2.792 -4.095 1.00 32.06 171 ILE A N 1
ATOM 1249 C CA . ILE A 1 171 ? -14.829 1.455 -3.895 1.00 32.06 171 ILE A CA 1
ATOM 1250 C C . ILE A 1 171 ? -15.914 1.499 -2.809 1.00 32.06 171 ILE A C 1
ATOM 1252 O O . ILE A 1 171 ? -15.622 1.758 -1.644 1.00 32.06 171 ILE A O 1
ATOM 1256 N N . SER A 1 172 ? -17.156 1.184 -3.182 1.00 29.53 172 SER A N 1
ATOM 1257 C CA . SER A 1 172 ? -18.206 0.719 -2.268 1.00 29.53 172 SER A CA 1
ATOM 1258 C C . SER A 1 172 ? -19.181 -0.208 -3.002 1.00 29.53 172 SER A C 1
ATOM 1260 O O . SER A 1 172 ? -19.637 0.154 -4.088 1.00 29.53 172 SER A O 1
ATOM 1262 N N . PRO A 1 173 ? -19.547 -1.376 -2.436 1.00 35.62 173 PRO A N 1
ATOM 1263 C CA . PRO A 1 173 ? -20.510 -2.287 -3.052 1.00 35.62 173 PRO A CA 1
ATOM 1264 C C . PRO A 1 173 ? -21.980 -1.881 -2.844 1.00 35.62 173 PRO A C 1
ATOM 1266 O O . PRO A 1 173 ? -22.860 -2.585 -3.330 1.00 35.62 173 PRO A O 1
ATOM 1269 N N . THR A 1 174 ? -22.288 -0.802 -2.105 1.00 32.66 174 THR A N 1
ATOM 1270 C CA . THR A 1 174 ? -23.658 -0.595 -1.584 1.00 32.66 174 THR A CA 1
ATOM 1271 C C . THR A 1 174 ? -24.231 0.825 -1.635 1.00 32.66 174 THR A C 1
ATOM 1273 O O . THR A 1 174 ? -25.366 1.009 -1.200 1.00 32.66 174 THR A O 1
ATOM 1276 N N . ARG A 1 175 ? -23.554 1.850 -2.177 1.00 29.75 175 ARG A N 1
ATOM 1277 C CA . ARG A 1 175 ? -24.152 3.205 -2.279 1.00 29.75 175 ARG A CA 1
ATOM 1278 C C . ARG A 1 175 ? -23.895 3.870 -3.631 1.00 29.75 175 ARG A C 1
ATOM 1280 O O . ARG A 1 175 ? -22.763 3.899 -4.101 1.00 29.75 175 ARG A O 1
ATOM 1287 N N . ARG A 1 176 ? -24.958 4.422 -4.241 1.00 26.67 176 ARG A N 1
ATOM 1288 C CA . ARG A 1 176 ? -24.894 5.246 -5.466 1.00 26.67 176 ARG A CA 1
ATOM 1289 C C . ARG A 1 176 ? -23.891 6.393 -5.288 1.00 26.67 176 ARG A C 1
ATOM 1291 O O . ARG A 1 176 ? -23.827 7.002 -4.224 1.00 26.67 176 ARG A O 1
ATOM 1298 N N . CYS A 1 177 ? -23.182 6.715 -6.372 1.00 32.91 177 CYS A N 1
ATOM 1299 C CA . CYS A 1 177 ? -22.152 7.759 -6.480 1.00 32.91 177 CYS A CA 1
ATOM 1300 C C . CYS A 1 177 ? -22.521 9.148 -5.921 1.00 32.91 177 CYS A C 1
ATOM 1302 O O . CYS A 1 177 ? -21.623 9.942 -5.671 1.00 32.91 177 CYS A O 1
ATOM 1304 N N . SER A 1 178 ? -23.800 9.478 -5.735 1.00 27.20 178 SER A N 1
ATOM 1305 C CA . SER A 1 178 ? -24.261 10.842 -5.447 1.00 27.20 178 SER A CA 1
ATOM 1306 C C . SER A 1 178 ? -24.270 11.246 -3.965 1.00 27.20 178 SER A C 1
ATOM 1308 O O . SER A 1 178 ? -24.672 12.363 -3.666 1.00 27.20 178 SER A O 1
ATOM 1310 N N . SER A 1 179 ? -23.868 10.376 -3.029 1.00 27.86 179 SER A N 1
ATOM 1311 C CA . SER A 1 179 ? -23.996 10.645 -1.581 1.00 27.86 179 SER A CA 1
ATOM 1312 C C . SER A 1 179 ? -22.680 10.634 -0.792 1.00 27.86 179 SER A C 1
ATOM 1314 O O . SER A 1 179 ? -22.709 10.441 0.423 1.00 27.86 179 SER A O 1
ATOM 1316 N N . TRP A 1 180 ? -21.527 10.765 -1.452 1.00 34.66 180 TRP A N 1
ATOM 1317 C CA . TRP A 1 180 ? -20.222 10.742 -0.780 1.00 34.66 180 TRP A CA 1
ATOM 1318 C C . TRP A 1 180 ? -19.717 12.170 -0.534 1.00 34.66 180 TRP A C 1
ATOM 1320 O O . TRP A 1 180 ? -19.578 12.921 -1.500 1.00 34.66 180 TRP A O 1
ATOM 1330 N N . PRO A 1 181 ? -19.407 12.560 0.717 1.00 30.38 181 PRO A N 1
ATOM 1331 C CA . PRO A 1 181 ? -18.626 13.762 0.955 1.00 30.38 181 PRO A CA 1
ATOM 1332 C C . PRO A 1 181 ? -17.214 13.569 0.385 1.00 30.38 181 PRO A C 1
ATOM 1334 O O . PRO A 1 181 ? -16.654 12.472 0.424 1.00 30.38 181 PRO A O 1
ATOM 1337 N N . ALA A 1 182 ? -16.682 14.638 -0.205 1.00 31.25 182 ALA A N 1
ATOM 1338 C CA . ALA A 1 182 ? -15.452 14.654 -0.986 1.00 31.25 182 ALA A CA 1
ATOM 1339 C C . ALA A 1 182 ? -14.243 14.028 -0.264 1.00 31.25 182 ALA A C 1
ATOM 1341 O O . ALA A 1 182 ? -14.082 14.152 0.950 1.00 31.25 182 ALA A O 1
ATOM 1342 N N . LEU A 1 183 ? -13.363 13.399 -1.054 1.00 35.75 183 LEU A N 1
ATOM 1343 C CA . LEU A 1 183 ? -12.015 12.999 -0.648 1.00 35.75 183 LEU A CA 1
ATOM 1344 C C . LEU A 1 183 ? -11.308 14.169 0.053 1.00 35.75 183 LEU A C 1
ATOM 1346 O O . LEU A 1 183 ? -11.029 15.184 -0.581 1.00 35.75 183 LEU A O 1
ATOM 1350 N N . ALA A 1 184 ? -10.969 14.007 1.331 1.00 25.78 184 ALA A N 1
ATOM 1351 C CA . ALA A 1 184 ? -10.017 14.891 1.988 1.00 25.78 184 ALA A CA 1
ATOM 1352 C C . ALA A 1 184 ? -8.593 14.474 1.565 1.00 25.78 184 ALA A C 1
ATOM 1354 O O . ALA A 1 184 ? -8.208 13.324 1.807 1.00 25.78 184 ALA A O 1
ATOM 1355 N N . PRO A 1 185 ? -7.809 15.350 0.913 1.00 27.83 185 PRO A N 1
ATOM 1356 C CA . PRO A 1 185 ? -6.393 15.090 0.688 1.00 27.83 185 PRO A CA 1
ATOM 1357 C C . PRO A 1 185 ? -5.649 15.076 2.034 1.00 27.83 185 PRO A C 1
ATOM 1359 O O . PRO A 1 185 ? -5.960 15.859 2.932 1.00 27.83 185 PRO A O 1
ATOM 1362 N N . ALA A 1 186 ? -4.683 14.166 2.170 1.00 33.72 186 ALA A N 1
ATOM 1363 C CA . ALA A 1 186 ? -3.805 14.032 3.337 1.00 33.72 186 ALA A CA 1
ATOM 1364 C C . ALA A 1 186 ? -2.439 14.698 3.121 1.00 33.72 186 ALA A C 1
ATOM 1366 O O . ALA A 1 186 ? -2.016 14.814 1.952 1.00 33.72 186 ALA A O 1
#

pLDDT: mean 74.1, std 25.54, range [23.62, 98.38]

Solvent-accessible surface area (backbone atoms only — not comparable to full-atom values): 10457 Å² total; per-residue (Å²): 132,88,58,57,77,44,81,47,77,41,52,20,85,49,38,50,40,74,71,36,33,47,53,50,27,52,54,53,50,52,46,42,74,72,55,34,39,39,37,36,33,28,38,29,33,39,66,45,55,58,53,51,53,55,50,47,52,73,76,31,93,76,63,57,56,60,59,49,30,49,57,56,36,49,38,14,64,52,36,17,48,54,42,22,53,43,23,43,76,71,74,35,57,46,43,54,32,52,17,52,63,43,25,32,18,26,43,96,38,55,81,65,15,47,80,76,49,74,50,48,69,52,50,54,53,39,44,74,72,67,26,34,39,26,30,17,44,44,36,17,29,73,74,81,74,93,69,95,75,94,74,92,79,76,101,62,87,75,83,50,37,20,25,69,67,83,79,59,73,85,92,66,98,83,65,74,90,89,77,68,82,75,87,78,85,131